Protein AF-A0AAN8FQ05-F1 (afdb_monomer_lite)

pLDDT: mean 79.9, std 23.93, range [25.47, 98.75]

Radius of gyration: 22.71 Å; chains: 1; bounding box: 66×45×57 Å

Secondary structure (DSSP, 8-state):
-EETTEE--GGGSPPP--TTS---EE-STTS-EEETTEE--HHHHHHHHHT--S---SS---TTTSPPP--HHHHHTTTTTTT-----TTTTT-HHHHHHTTT--HHHHHHHHHHHHS-TT-S-HHHHHHTT-STTTTTT-----HHHHT-TT---HHHHHHHHHHHHTTSS-PPPPPPPPTTSS-------S-GGGHHHHH--SS-HHHHHHHHTTT-S-TTEEEETTEEEETTTPPPPS-TTSPPPEEPPTT------SS---------PPP--

Organism: Trichostrongylus colubriformis (NCBI:txid6319)

Foldseek 3Di:
DAKQNFQEDPVPDDDDPPPVDDIDDAAQALFPAPDDNDGDCPLLVVLLVLLVLDADDPDDDDPPPDDDDADPVLVVVLPLQLLDPSSCRLQSQDVLCSVPVVFANGLNSLSSLLSQLQRLRHPCNVVSLVSQLDCHHLPSPPLPQSSQVRDNSNGGSSVSSVVSVCCSVVVDHHDHGDDDDPCNVVDDDDPPDDPVCVCVVPPPPDDCVPQVNAQPPPPHCSQFWQKQNRTDRPSPDDDDPPLVDWIWIGHDPPDDDDDPDPDDPDRDGDRDDDDD

Structure (mmCIF, N/CA/C/O backbone):
data_AF-A0AAN8FQ05-F1
#
_entry.id   AF-A0AAN8FQ05-F1
#
loop_
_atom_site.group_PDB
_atom_site.id
_atom_site.type_symbol
_atom_site.label_atom_id
_atom_site.label_alt_id
_atom_site.label_comp_id
_atom_site.label_asym_id
_atom_site.label_entity_id
_atom_site.label_seq_id
_atom_site.pdbx_PDB_ins_code
_atom_site.Cartn_x
_atom_site.Cartn_y
_atom_site.Cartn_z
_atom_site.occupancy
_atom_site.B_iso_or_equiv
_atom_site.auth_seq_id
_atom_site.auth_comp_id
_atom_site.auth_asym_id
_atom_site.auth_atom_id
_atom_site.pdbx_PDB_model_num
ATOM 1 N N . MET A 1 1 ? -5.732 -4.043 14.601 1.00 93.75 1 MET A N 1
ATOM 2 C CA . MET A 1 1 ? -7.026 -3.882 15.307 1.00 93.75 1 MET A CA 1
ATOM 3 C C . MET A 1 1 ? -7.241 -2.402 15.600 1.00 93.75 1 MET A C 1
ATOM 5 O O . MET A 1 1 ? -6.313 -1.626 15.376 1.00 93.75 1 MET A O 1
ATOM 9 N N . ASN A 1 2 ? -8.431 -2.001 16.033 1.00 98.50 2 ASN A N 1
ATOM 10 C CA . ASN A 1 2 ? -8.719 -0.623 16.420 1.00 98.50 2 ASN A CA 1
ATOM 11 C C . ASN A 1 2 ? -8.639 -0.503 17.950 1.00 98.50 2 ASN A C 1
ATOM 13 O O . ASN A 1 2 ? -9.339 -1.222 18.656 1.00 98.50 2 ASN A O 1
ATOM 17 N N . ILE A 1 3 ? -7.745 0.344 18.460 1.00 98.06 3 ILE A N 1
ATOM 18 C CA . ILE A 1 3 ? -7.500 0.532 19.898 1.00 98.06 3 ILE A CA 1
ATOM 19 C C . ILE A 1 3 ? -7.680 2.012 20.196 1.00 98.06 3 ILE A C 1
ATOM 21 O O . ILE A 1 3 ? -7.036 2.848 19.565 1.00 98.06 3 ILE A O 1
ATOM 25 N N . GLY A 1 4 ? -8.581 2.347 21.120 1.00 95.81 4 GLY A N 1
ATOM 26 C CA . GLY A 1 4 ? -8.845 3.744 21.475 1.00 95.81 4 GLY A CA 1
ATOM 27 C C . GLY A 1 4 ? -9.358 4.593 20.304 1.00 95.81 4 GLY A C 1
ATOM 28 O O . GLY A 1 4 ? -9.159 5.801 20.294 1.00 95.81 4 GLY A O 1
ATOM 29 N N . GLY A 1 5 ? -9.988 3.971 19.301 1.00 96.19 5 GLY A N 1
ATOM 30 C CA . GLY A 1 5 ? -10.495 4.650 18.105 1.00 96.19 5 GLY A CA 1
ATOM 31 C C . GLY A 1 5 ? -9.517 4.695 16.927 1.00 96.19 5 GLY A C 1
ATOM 32 O O . GLY A 1 5 ? -9.935 5.033 15.820 1.00 96.19 5 GLY A O 1
ATOM 33 N N . GLU A 1 6 ? -8.253 4.295 17.096 1.00 97.62 6 GLU A N 1
ATOM 34 C CA . GLU A 1 6 ? -7.249 4.331 16.026 1.00 97.62 6 GLU A CA 1
ATOM 35 C C . GLU A 1 6 ? -6.788 2.930 15.599 1.00 97.62 6 GLU A C 1
ATOM 37 O O . GLU A 1 6 ? -6.624 2.017 16.412 1.00 97.62 6 GLU A O 1
ATOM 42 N N . ASN A 1 7 ? -6.556 2.738 14.296 1.00 98.62 7 ASN A N 1
ATOM 43 C CA . ASN A 1 7 ? -6.047 1.465 13.790 1.00 98.62 7 ASN A CA 1
ATOM 44 C C . ASN A 1 7 ? -4.545 1.374 14.062 1.00 98.62 7 ASN A C 1
ATOM 46 O O . ASN A 1 7 ? -3.756 2.158 13.534 1.00 98.62 7 ASN A O 1
ATOM 50 N N . THR A 1 8 ? -4.130 0.377 14.836 1.00 97.56 8 THR A N 1
ATOM 51 C CA . THR A 1 8 ? -2.724 0.187 15.203 1.00 97.56 8 THR A CA 1
ATOM 52 C C . THR A 1 8 ? -2.388 -1.294 15.407 1.00 97.56 8 THR A C 1
ATOM 54 O O . THR A 1 8 ? -3.245 -2.183 15.286 1.00 97.56 8 THR A O 1
ATOM 57 N N . LEU A 1 9 ? -1.113 -1.574 15.681 1.00 96.19 9 LEU A N 1
ATOM 58 C CA . LEU A 1 9 ? -0.648 -2.896 16.090 1.00 96.19 9 LEU A CA 1
ATOM 59 C C . LEU A 1 9 ? -0.652 -2.950 17.617 1.00 96.19 9 LEU A C 1
ATOM 61 O O . LEU A 1 9 ? 0.051 -2.174 18.263 1.00 96.19 9 LEU A O 1
ATOM 65 N N . ALA A 1 10 ? -1.407 -3.888 18.187 1.00 93.00 10 ALA A N 1
ATOM 66 C CA . ALA A 1 10 ? -1.514 -4.041 19.637 1.00 93.00 10 ALA A CA 1
ATOM 67 C C . ALA A 1 10 ? -0.145 -4.214 20.311 1.00 93.00 10 ALA A C 1
ATOM 69 O O . ALA A 1 10 ? 0.121 -3.596 21.332 1.00 93.00 10 ALA A O 1
ATOM 70 N N . CYS A 1 11 ? 0.762 -4.972 19.689 1.00 91.62 11 CYS A N 1
ATOM 71 C CA . CYS A 1 11 ? 2.086 -5.281 20.235 1.00 91.62 11 CYS A CA 1
ATOM 72 C C . CYS A 1 11 ? 3.023 -4.073 20.415 1.00 91.62 11 CYS A C 1
ATOM 74 O O . CYS A 1 11 ? 4.035 -4.199 21.098 1.00 91.62 11 CYS A O 1
ATOM 76 N N . ILE A 1 12 ? 2.721 -2.921 19.808 1.00 92.00 12 ILE A N 1
ATOM 77 C CA . ILE A 1 12 ? 3.484 -1.672 19.992 1.00 92.00 12 ILE A CA 1
ATOM 78 C C . ILE A 1 12 ? 2.610 -0.528 20.521 1.00 92.00 12 ILE A C 1
ATOM 80 O O . ILE A 1 12 ? 3.090 0.597 20.664 1.00 92.00 12 ILE A O 1
ATOM 84 N N . CYS A 1 13 ? 1.328 -0.793 20.776 1.00 91.25 13 CYS A N 1
ATOM 85 C CA . CYS A 1 13 ? 0.411 0.164 21.369 1.00 91.25 13 CYS A CA 1
ATOM 86 C C . CYS A 1 13 ? 0.600 0.114 22.885 1.00 91.25 13 CYS A C 1
ATOM 88 O O . CYS A 1 13 ? 0.358 -0.913 23.516 1.00 91.25 13 CYS A O 1
ATOM 90 N N . ARG A 1 14 ? 1.097 1.209 23.466 1.00 95.62 14 ARG A N 1
ATOM 91 C CA . ARG A 1 14 ? 1.244 1.306 24.919 1.00 95.62 14 ARG A CA 1
ATOM 92 C C . ARG A 1 14 ? -0.139 1.340 25.557 1.00 95.62 14 ARG A C 1
ATOM 94 O O . ARG A 1 14 ? -1.012 2.059 25.079 1.00 95.62 14 ARG A O 1
ATOM 101 N N . ILE A 1 15 ? -0.302 0.578 26.632 1.00 95.81 15 ILE A N 1
ATOM 102 C CA . ILE A 1 15 ? -1.496 0.640 27.474 1.00 95.81 15 ILE A CA 1
ATOM 103 C C . ILE A 1 15 ? -1.550 2.035 28.103 1.00 95.81 15 ILE A C 1
ATOM 105 O O . ILE A 1 15 ? -0.527 2.529 28.585 1.00 95.81 15 ILE A O 1
ATOM 109 N N . ASP A 1 16 ? -2.723 2.666 28.067 1.00 94.19 16 ASP A N 1
ATOM 110 C CA . ASP A 1 16 ? -2.953 3.922 28.778 1.00 94.19 16 ASP A CA 1
ATOM 111 C C . ASP A 1 16 ? -2.858 3.666 30.290 1.00 94.19 16 ASP A C 1
ATOM 113 O O . ASP A 1 16 ? -3.512 2.769 30.822 1.00 94.19 16 ASP A O 1
ATOM 117 N N . THR A 1 17 ? -1.997 4.419 30.974 1.00 96.06 17 THR A N 1
ATOM 118 C CA . THR A 1 17 ? -1.783 4.291 32.422 1.00 96.06 17 THR A CA 1
ATOM 119 C C . THR A 1 17 ? -2.889 4.951 33.239 1.00 96.06 17 THR A C 1
ATOM 121 O O . THR A 1 17 ? -2.959 4.739 34.447 1.00 96.06 17 THR A O 1
ATOM 124 N N . ASP A 1 18 ? -3.731 5.769 32.608 1.00 95.94 18 ASP A N 1
ATOM 125 C CA . ASP A 1 18 ? -4.877 6.393 33.252 1.00 95.94 18 ASP A CA 1
ATOM 126 C C . ASP A 1 18 ? -6.002 5.371 33.479 1.00 95.94 18 ASP A C 1
ATOM 128 O O . ASP A 1 18 ? -6.827 5.099 32.605 1.00 95.94 18 ASP A O 1
ATOM 132 N N . THR A 1 19 ? -6.052 4.811 34.689 1.00 95.94 19 THR A N 1
ATOM 133 C CA . THR A 1 19 ? -7.039 3.796 35.088 1.00 95.94 19 THR A CA 1
ATOM 134 C C . THR A 1 19 ? -8.463 4.337 35.214 1.00 95.94 19 THR A C 1
ATOM 136 O O . THR A 1 19 ? -9.397 3.548 35.354 1.00 95.94 19 THR A O 1
ATOM 139 N N . SER A 1 20 ? -8.661 5.659 35.129 1.00 97.19 20 SER A N 1
ATOM 140 C CA . SER A 1 20 ? -10.001 6.253 35.070 1.00 97.19 20 SER A CA 1
ATOM 141 C C . SER A 1 20 ? -10.665 6.077 33.698 1.00 97.19 20 SER A C 1
ATOM 143 O O . SER A 1 20 ? -11.884 6.220 33.576 1.00 97.19 20 SER A O 1
ATOM 145 N N . LYS A 1 21 ? -9.888 5.736 32.658 1.00 95.56 21 LYS A N 1
ATOM 146 C CA . LYS A 1 21 ? -10.370 5.580 31.283 1.00 95.56 21 LYS A CA 1
ATOM 147 C C . LYS A 1 21 ? -10.483 4.116 30.877 1.00 95.56 21 LYS A C 1
ATOM 149 O O . LYS A 1 21 ? -9.552 3.325 30.999 1.00 95.56 21 LYS A O 1
ATOM 154 N N . VAL A 1 22 ? -11.615 3.770 30.268 1.00 96.94 22 VAL A N 1
ATOM 155 C CA . VAL A 1 22 ? -11.805 2.459 29.634 1.00 96.94 22 VAL A CA 1
ATOM 156 C C . VAL A 1 22 ? -11.304 2.511 28.191 1.00 96.94 22 VAL A C 1
ATOM 158 O O . VAL A 1 22 ? -11.915 3.151 27.331 1.00 96.94 22 VAL A O 1
ATOM 161 N N . THR A 1 23 ? -10.212 1.801 27.900 1.00 97.62 23 THR A N 1
ATOM 162 C CA . THR A 1 23 ? -9.710 1.654 26.525 1.00 97.62 23 THR A CA 1
ATOM 163 C C . THR A 1 23 ? -10.554 0.638 25.762 1.00 97.62 23 THR A C 1
ATOM 165 O O . THR A 1 23 ? -10.571 -0.547 26.089 1.00 97.62 23 THR A O 1
ATOM 168 N N . LYS A 1 24 ? -11.248 1.091 24.714 1.00 98.00 24 LYS A N 1
ATOM 169 C CA . LYS A 1 24 ? -12.034 0.211 23.839 1.00 98.00 24 LYS A CA 1
ATOM 170 C C . LYS A 1 24 ? -11.143 -0.431 22.775 1.00 98.00 24 LYS A C 1
ATOM 172 O O . LYS A 1 24 ? -10.326 0.254 22.157 1.00 98.00 24 LYS A O 1
ATOM 177 N N . VAL A 1 25 ? -11.344 -1.726 22.541 1.00 98.31 25 VAL A N 1
ATOM 178 C CA . VAL A 1 25 ? -10.642 -2.507 21.516 1.00 98.31 25 VAL A CA 1
ATOM 179 C C . VAL A 1 25 ? -11.671 -3.142 20.590 1.00 98.31 25 VAL A C 1
ATOM 181 O O . VAL A 1 25 ? -12.579 -3.829 21.047 1.00 98.31 25 VAL A O 1
ATOM 184 N N . PHE A 1 26 ? -11.516 -2.913 19.290 1.00 98.25 26 PHE A N 1
ATOM 185 C CA . PHE A 1 26 ? -12.388 -3.434 18.244 1.00 98.25 26 PHE A CA 1
ATOM 186 C C . PHE A 1 26 ? -11.574 -4.119 17.136 1.00 98.25 26 PHE A C 1
ATOM 188 O O . PHE A 1 26 ? -10.372 -3.860 16.984 1.00 98.25 26 PHE A O 1
ATOM 195 N N . PRO A 1 27 ? -12.210 -4.969 16.312 1.00 98.19 27 PRO A N 1
ATOM 196 C CA . PRO A 1 27 ? -11.629 -5.435 15.057 1.00 98.19 27 PRO A CA 1
ATOM 197 C C . PRO A 1 27 ? -11.276 -4.265 14.120 1.00 98.19 27 PRO A C 1
ATOM 199 O O . PRO A 1 27 ? -11.555 -3.097 14.401 1.00 98.19 27 PRO A O 1
ATOM 202 N N . LEU A 1 28 ? -10.633 -4.558 12.986 1.00 97.75 28 LEU A N 1
ATOM 203 C CA . LEU A 1 28 ? -10.431 -3.527 11.965 1.00 97.75 28 LEU A CA 1
ATOM 204 C C . LEU A 1 28 ? -11.798 -3.026 11.441 1.00 97.75 28 LEU A C 1
ATOM 206 O O . LEU A 1 28 ? -12.665 -3.858 11.171 1.00 97.75 28 LEU A O 1
ATOM 210 N N . PRO A 1 29 ? -12.006 -1.702 11.292 1.00 98.00 29 PRO A N 1
ATOM 211 C CA . PRO A 1 29 ? -13.299 -1.157 10.886 1.00 98.00 29 PRO A CA 1
ATOM 212 C C . PRO A 1 29 ? -13.740 -1.642 9.503 1.00 98.00 29 PRO A C 1
ATOM 214 O O . PRO A 1 29 ? -12.916 -1.742 8.594 1.00 98.00 29 PRO A O 1
ATOM 217 N N . HIS A 1 30 ? -15.051 -1.863 9.351 1.00 97.00 30 HIS A N 1
ATOM 218 C CA . HIS A 1 30 ? -15.707 -2.221 8.087 1.00 97.00 30 HIS A CA 1
ATOM 219 C C . HIS A 1 30 ? -15.139 -3.490 7.414 1.00 97.00 30 HIS A C 1
ATOM 221 O O . HIS A 1 30 ? -15.038 -3.585 6.191 1.00 97.00 30 HIS A O 1
ATOM 227 N N . MET A 1 31 ? -14.761 -4.476 8.226 1.00 95.81 31 MET A N 1
ATOM 228 C CA . MET A 1 31 ? -14.351 -5.804 7.776 1.00 95.81 31 MET A CA 1
ATOM 229 C C . MET A 1 31 ? -15.323 -6.852 8.323 1.00 95.81 31 MET A C 1
ATOM 231 O O . MET A 1 31 ? -15.873 -6.676 9.413 1.00 95.81 31 MET A O 1
ATOM 235 N N . TYR A 1 32 ? -15.499 -7.963 7.608 1.00 97.00 32 TYR A N 1
ATOM 236 C CA . TYR A 1 32 ? -16.232 -9.109 8.142 1.00 97.00 32 TYR A CA 1
ATOM 237 C C . TYR A 1 32 ? -15.449 -9.724 9.302 1.00 97.00 32 TYR A C 1
ATOM 239 O O . TYR A 1 32 ? -14.277 -10.076 9.156 1.00 97.00 32 TYR A O 1
ATOM 247 N N . VAL A 1 33 ? -16.085 -9.827 10.466 1.00 97.94 33 VAL A N 1
ATOM 248 C CA . VAL A 1 33 ? -15.489 -10.439 11.656 1.00 97.94 33 VAL A CA 1
ATOM 249 C C . VAL A 1 33 ? -15.731 -11.9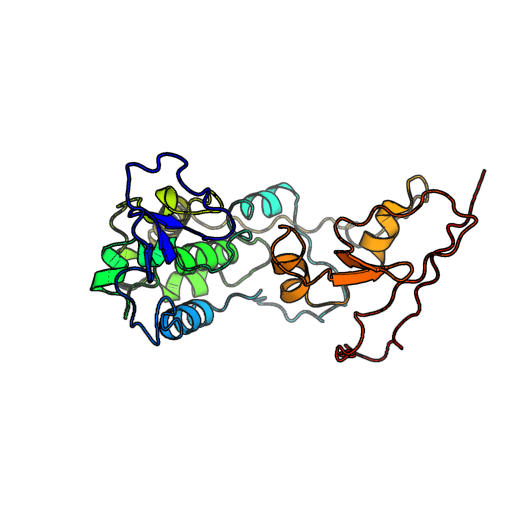41 11.588 1.00 97.94 33 VAL A C 1
ATOM 251 O O . VAL A 1 33 ? -16.876 -12.374 11.517 1.00 97.94 33 VAL A O 1
ATOM 254 N N . ILE A 1 34 ? -14.654 -12.726 11.615 1.00 95.00 34 ILE A N 1
ATOM 255 C CA . ILE A 1 34 ? -14.736 -14.190 11.676 1.00 95.00 34 ILE A CA 1
ATOM 256 C C . ILE A 1 34 ? -15.051 -14.602 13.115 1.00 95.00 34 ILE A C 1
ATOM 258 O O . ILE A 1 34 ? -16.005 -15.331 13.369 1.00 95.00 34 ILE A O 1
ATOM 262 N N . LYS A 1 35 ? -14.234 -14.124 14.062 1.00 93.12 35 LYS A N 1
ATOM 263 C CA . LYS A 1 35 ? -14.387 -14.372 15.498 1.00 93.12 35 LYS A CA 1
ATOM 264 C C . LYS A 1 35 ? -13.583 -13.349 16.300 1.00 93.12 35 LYS A C 1
ATOM 266 O O . LYS A 1 35 ? -12.441 -13.058 15.950 1.00 93.12 35 LYS A O 1
ATOM 271 N N . ASP A 1 36 ? -14.149 -12.845 17.392 1.00 97.44 36 ASP A N 1
ATOM 272 C CA . ASP A 1 36 ? -13.505 -11.901 18.313 1.00 97.44 36 ASP A CA 1
ATOM 273 C C . ASP A 1 36 ? -12.905 -10.680 17.584 1.00 97.44 36 ASP A C 1
ATOM 275 O O . ASP A 1 36 ? -13.635 -9.870 17.017 1.00 97.44 36 ASP A O 1
ATOM 279 N N . LEU A 1 37 ? -11.573 -10.544 17.578 1.00 95.62 37 LEU A N 1
ATOM 280 C CA . LEU A 1 37 ? -10.832 -9.464 16.911 1.00 95.62 37 LEU A CA 1
ATOM 281 C C . LEU A 1 37 ? -10.249 -9.874 15.546 1.00 95.62 37 LEU A C 1
ATOM 283 O O . LEU A 1 37 ? -9.502 -9.101 14.938 1.00 95.62 37 LEU A O 1
ATOM 287 N N . VAL A 1 38 ? -10.564 -11.083 15.076 1.00 97.00 38 VAL A N 1
ATOM 288 C CA . VAL A 1 38 ? -10.077 -11.652 13.816 1.00 97.00 38 VAL A CA 1
ATOM 289 C C . VAL A 1 38 ? -11.041 -11.299 12.691 1.00 97.00 38 VAL A C 1
ATOM 291 O O . VAL A 1 38 ? -12.224 -11.638 12.731 1.00 97.00 38 VAL A O 1
ATOM 294 N N . VAL A 1 39 ? -10.513 -10.627 11.671 1.00 95.12 39 VAL A N 1
ATOM 295 C CA . VAL A 1 39 ? -11.259 -10.211 10.479 1.00 95.12 39 VAL A CA 1
ATOM 296 C C . VAL A 1 39 ? -10.871 -11.051 9.268 1.00 95.12 39 VAL A C 1
ATOM 298 O O . VAL A 1 39 ? -9.740 -11.532 9.184 1.00 95.12 39 VAL A O 1
ATOM 301 N N . ASP A 1 40 ? -11.785 -11.184 8.313 1.00 94.25 40 ASP A N 1
ATOM 302 C CA . ASP A 1 40 ? -11.490 -11.747 6.996 1.00 94.25 40 ASP A CA 1
ATOM 303 C C . ASP A 1 40 ? -10.595 -10.778 6.201 1.00 94.25 40 ASP A C 1
ATOM 305 O O . ASP A 1 40 ? -10.920 -9.600 6.040 1.00 94.25 40 ASP A O 1
ATOM 309 N N . MET A 1 41 ? -9.448 -11.266 5.719 1.00 94.06 41 MET A N 1
ATOM 310 C CA . MET A 1 41 ? -8.483 -10.501 4.917 1.00 94.06 41 MET A CA 1
ATOM 311 C C . MET A 1 41 ? -8.343 -11.017 3.473 1.00 94.06 41 MET A C 1
ATOM 313 O O . MET A 1 41 ? -7.473 -10.546 2.741 1.00 94.06 41 MET A O 1
ATOM 317 N N . ASN A 1 42 ? -9.186 -11.953 3.034 1.00 95.12 42 ASN A N 1
ATOM 318 C CA . ASN A 1 42 ? -9.083 -12.602 1.725 1.00 95.12 42 ASN A CA 1
ATOM 319 C C . ASN A 1 42 ? -9.177 -11.589 0.578 1.00 95.12 42 ASN A C 1
ATOM 321 O O . ASN A 1 42 ? -8.308 -11.566 -0.292 1.00 95.12 42 ASN A O 1
ATOM 325 N N . LEU A 1 43 ? -10.164 -10.684 0.620 1.00 95.88 43 LEU A N 1
ATOM 326 C CA . LEU A 1 43 ? -10.317 -9.624 -0.387 1.00 95.88 43 LEU A CA 1
ATOM 327 C C . LEU A 1 43 ? -9.058 -8.753 -0.493 1.00 95.88 43 LEU A C 1
ATOM 329 O O . LEU A 1 43 ? -8.601 -8.438 -1.589 1.00 95.88 43 LEU A O 1
ATOM 333 N N . PHE A 1 44 ? -8.467 -8.395 0.647 1.00 95.69 44 PHE A N 1
ATOM 334 C CA . PHE A 1 44 ? -7.245 -7.600 0.674 1.00 95.69 44 PHE A CA 1
ATOM 335 C C . PHE A 1 44 ? -6.068 -8.334 0.018 1.00 95.69 44 PHE A C 1
ATOM 337 O O . PHE A 1 44 ? -5.329 -7.736 -0.769 1.00 95.69 44 PHE A O 1
ATOM 344 N N . TYR A 1 45 ? -5.894 -9.626 0.305 1.00 93.50 45 TYR A N 1
ATOM 345 C CA . TYR A 1 45 ? -4.828 -10.420 -0.303 1.00 93.50 45 TYR A CA 1
ATOM 346 C C . TYR A 1 45 ? -5.041 -10.644 -1.801 1.00 93.50 45 TYR A C 1
ATOM 348 O O . TYR A 1 45 ? -4.076 -10.557 -2.562 1.00 93.50 45 TYR A O 1
ATOM 356 N N . GLU A 1 46 ? -6.281 -10.838 -2.250 1.00 96.31 46 GLU A N 1
ATOM 357 C CA . GLU A 1 46 ? -6.596 -10.922 -3.680 1.00 96.31 46 GLU A CA 1
ATOM 358 C C . GLU A 1 46 ? -6.300 -9.602 -4.406 1.00 96.31 46 GLU A C 1
ATOM 360 O O . GLU A 1 46 ? -5.667 -9.595 -5.465 1.00 96.31 46 GLU A O 1
ATOM 365 N N . GLN A 1 47 ? -6.628 -8.458 -3.799 1.00 96.81 47 GLN A N 1
ATOM 366 C CA . GLN A 1 47 ? -6.236 -7.151 -4.334 1.00 96.81 47 GLN A CA 1
ATOM 367 C C . GLN A 1 47 ? -4.714 -6.986 -4.392 1.00 96.81 47 GLN A C 1
ATOM 369 O O . GLN A 1 47 ? -4.182 -6.532 -5.407 1.00 96.81 47 GLN A O 1
ATOM 374 N N . TYR A 1 48 ? -3.987 -7.400 -3.353 1.00 96.62 48 TYR A N 1
ATOM 375 C CA . TYR A 1 48 ? -2.524 -7.377 -3.358 1.00 96.62 48 TYR A CA 1
ATOM 376 C C . TYR A 1 48 ? -1.925 -8.290 -4.439 1.00 96.62 48 TYR A C 1
ATOM 378 O O . TYR A 1 48 ? -0.963 -7.922 -5.109 1.00 96.62 48 TYR A O 1
ATOM 386 N N . LYS A 1 49 ? -2.514 -9.461 -4.678 1.00 95.12 49 LYS A N 1
ATOM 387 C CA . LYS A 1 49 ? -2.103 -10.369 -5.755 1.00 95.12 49 LYS A CA 1
ATOM 388 C C . LYS A 1 49 ? -2.380 -9.776 -7.141 1.00 95.12 49 LYS A C 1
ATOM 390 O O . LYS A 1 49 ? -1.563 -9.943 -8.050 1.00 95.12 49 LYS A O 1
ATOM 395 N N . SER A 1 50 ? -3.479 -9.035 -7.298 1.00 95.81 50 SER A N 1
ATOM 396 C CA . SER A 1 50 ? -3.912 -8.449 -8.577 1.00 95.81 50 SER A CA 1
ATOM 397 C C . SER A 1 50 ? -2.903 -7.456 -9.177 1.00 95.81 50 SER A C 1
ATOM 399 O O . SER A 1 50 ? -2.747 -7.387 -10.400 1.00 95.81 50 SER A O 1
ATOM 401 N N . ILE A 1 51 ? -2.141 -6.751 -8.327 1.00 95.00 51 ILE A N 1
ATOM 402 C CA . ILE A 1 51 ? -1.101 -5.797 -8.753 1.00 95.00 51 ILE A CA 1
ATOM 403 C C . ILE A 1 51 ? 0.213 -6.470 -9.178 1.00 95.00 51 ILE A C 1
ATOM 405 O O . ILE A 1 51 ? 1.151 -5.783 -9.586 1.00 95.00 51 ILE A O 1
ATOM 409 N N . LYS A 1 52 ? 0.286 -7.806 -9.095 1.00 95.88 52 LYS A N 1
ATOM 410 C CA . LYS A 1 52 ? 1.451 -8.634 -9.431 1.00 95.88 52 LYS A CA 1
ATOM 411 C C . LYS A 1 52 ? 2.751 -8.161 -8.754 1.00 95.88 52 LYS A C 1
ATOM 413 O O . LYS A 1 52 ? 3.633 -7.628 -9.437 1.00 95.88 52 LYS A O 1
ATOM 418 N N . PRO A 1 53 ? 2.884 -8.308 -7.424 1.00 95.25 53 PRO A N 1
ATOM 419 C CA . PRO A 1 53 ? 3.943 -7.677 -6.642 1.00 95.25 53 PRO A CA 1
ATOM 420 C C . PRO A 1 53 ? 5.287 -8.430 -6.706 1.00 95.25 53 PRO A C 1
ATOM 422 O O . PRO A 1 53 ? 5.822 -8.866 -5.690 1.00 95.25 53 PRO A O 1
ATOM 425 N N . TRP A 1 54 ? 5.842 -8.582 -7.907 1.00 92.56 54 TRP A N 1
ATOM 426 C CA . TRP A 1 54 ? 7.169 -9.147 -8.172 1.00 92.56 54 TRP A CA 1
ATOM 427 C C . TRP A 1 54 ? 7.801 -8.468 -9.395 1.00 92.56 54 TRP A C 1
ATOM 429 O O . TRP A 1 54 ? 7.078 -7.862 -10.182 1.00 92.56 54 TRP A O 1
ATOM 439 N N . ILE A 1 55 ? 9.126 -8.568 -9.565 1.00 93.12 55 ILE A N 1
ATOM 440 C CA . ILE A 1 55 ? 9.858 -7.948 -10.689 1.00 93.12 55 ILE A CA 1
ATOM 441 C C . ILE A 1 55 ? 9.416 -8.562 -12.019 1.00 93.12 55 ILE A C 1
ATOM 443 O O . ILE A 1 55 ? 9.452 -9.784 -12.172 1.00 93.12 55 ILE A O 1
ATOM 447 N N . HIS A 1 56 ? 9.073 -7.719 -12.995 1.00 92.50 56 HIS A N 1
ATOM 448 C CA . HIS A 1 56 ? 8.866 -8.116 -14.389 1.00 92.50 56 HIS A CA 1
ATOM 449 C C . HIS A 1 56 ? 9.940 -7.505 -15.291 1.00 92.50 56 HIS A C 1
ATOM 451 O O . HIS A 1 56 ? 10.206 -6.302 -15.238 1.00 92.50 56 HIS A O 1
ATOM 457 N N . LYS A 1 57 ? 10.529 -8.340 -16.151 1.00 93.19 57 LYS A N 1
ATOM 458 C CA . LYS A 1 57 ? 11.510 -7.947 -17.169 1.00 93.19 57 LYS A CA 1
ATOM 459 C C . LYS A 1 57 ? 10.969 -8.242 -18.558 1.00 93.19 57 LYS A C 1
ATOM 461 O O . LYS A 1 57 ? 10.282 -9.243 -18.750 1.00 93.19 57 LYS A O 1
ATOM 466 N N . LYS A 1 58 ? 11.244 -7.358 -19.518 1.00 93.69 58 LYS A N 1
ATOM 467 C CA . LYS A 1 58 ? 10.900 -7.591 -20.933 1.00 93.69 58 LYS A CA 1
ATOM 468 C C . LYS A 1 58 ? 11.885 -8.548 -21.595 1.00 93.69 58 LYS A C 1
ATOM 470 O O . LYS A 1 58 ? 11.507 -9.312 -22.473 1.00 93.69 58 LYS A O 1
ATOM 475 N N . THR A 1 59 ? 13.137 -8.518 -21.152 1.00 91.56 59 THR A N 1
ATOM 476 C CA . THR A 1 59 ? 14.170 -9.464 -21.562 1.00 91.56 59 THR A CA 1
ATOM 477 C C . THR A 1 59 ? 14.175 -10.679 -20.642 1.00 91.56 59 THR A C 1
ATOM 479 O O . THR A 1 59 ? 14.036 -10.551 -19.423 1.00 91.56 59 THR A O 1
ATOM 482 N N . ASN A 1 60 ? 14.360 -11.865 -21.223 1.00 89.38 60 ASN A N 1
ATOM 483 C CA . ASN A 1 60 ? 14.573 -13.073 -20.435 1.00 89.38 60 ASN A CA 1
ATOM 484 C C . ASN A 1 60 ? 15.890 -12.949 -19.664 1.00 89.38 60 ASN A C 1
ATOM 486 O O . ASN A 1 60 ? 16.929 -12.617 -20.233 1.00 89.38 60 ASN A O 1
ATOM 490 N N . ILE A 1 61 ? 15.823 -13.211 -18.362 1.00 87.06 61 ILE A N 1
ATOM 491 C CA . ILE A 1 61 ? 16.967 -13.222 -17.454 1.00 87.06 61 ILE A CA 1
ATOM 492 C C . ILE A 1 61 ? 17.124 -14.621 -16.863 1.00 87.06 61 ILE A C 1
ATOM 494 O O . ILE A 1 61 ? 16.145 -15.232 -16.434 1.00 87.06 61 ILE A O 1
ATOM 498 N N . THR A 1 62 ? 18.356 -15.119 -16.803 1.00 87.25 62 THR A N 1
ATOM 499 C CA . THR A 1 62 ? 18.667 -16.333 -16.048 1.00 87.25 62 THR A CA 1
ATOM 500 C C . THR A 1 62 ? 18.688 -15.983 -14.563 1.00 87.25 62 THR A C 1
ATOM 502 O O . THR A 1 62 ? 19.485 -15.158 -14.108 1.00 87.25 62 THR A O 1
ATOM 505 N N . LEU A 1 63 ? 17.788 -16.584 -13.787 1.00 83.25 63 LEU A N 1
ATOM 506 C CA . LEU A 1 63 ? 17.720 -16.347 -12.346 1.00 83.25 63 LEU A CA 1
ATOM 507 C C . LEU A 1 63 ? 19.017 -16.804 -11.664 1.00 83.25 63 LEU A C 1
ATOM 509 O O . LEU A 1 63 ? 19.438 -17.944 -11.833 1.00 83.25 63 LEU A O 1
ATOM 513 N N . GLY A 1 64 ? 19.620 -15.917 -10.870 1.00 80.00 64 GLY A N 1
ATOM 514 C CA . GLY A 1 64 ? 20.821 -16.206 -10.078 1.00 80.00 64 GLY A CA 1
ATOM 515 C C . GLY A 1 64 ? 22.152 -16.071 -10.823 1.00 80.00 64 GLY A C 1
ATOM 516 O O . GLY A 1 64 ? 23.192 -16.147 -10.183 1.00 80.00 64 GLY A O 1
ATOM 517 N N . GLU A 1 65 ? 22.149 -15.825 -12.138 1.00 82.38 65 GLU A N 1
ATOM 518 C CA . GLU A 1 65 ? 23.393 -15.691 -12.914 1.00 82.38 65 GLU A CA 1
ATOM 519 C C . GLU A 1 65 ? 24.169 -14.421 -12.538 1.00 82.38 65 GLU A C 1
ATOM 521 O O . GLU A 1 65 ? 25.386 -14.448 -12.374 1.00 82.38 65 GLU A O 1
ATOM 526 N N . LYS A 1 66 ? 23.465 -13.291 -12.392 1.00 81.69 66 LYS A N 1
ATOM 527 C CA . LYS A 1 66 ? 24.080 -12.000 -12.068 1.00 81.69 66 LYS A CA 1
ATOM 528 C C . LYS A 1 66 ? 23.125 -11.041 -11.366 1.00 81.69 66 LYS A C 1
ATOM 530 O O . LYS A 1 66 ? 21.905 -11.125 -11.511 1.00 81.69 66 LYS A O 1
ATOM 535 N N . GLN A 1 67 ? 23.701 -10.087 -10.640 1.00 82.31 67 GLN A N 1
ATOM 536 C CA . GLN A 1 67 ? 22.960 -9.005 -9.989 1.00 82.31 67 GLN A CA 1
ATOM 537 C C . GLN A 1 67 ? 22.405 -8.025 -11.034 1.00 82.31 67 GLN A C 1
ATOM 539 O O . GLN A 1 67 ? 23.069 -7.710 -12.021 1.00 82.31 67 GLN A O 1
ATOM 544 N N . MET A 1 68 ? 21.212 -7.485 -10.787 1.00 86.25 68 MET A N 1
ATOM 545 C CA . MET A 1 68 ? 20.684 -6.366 -11.571 1.00 86.25 68 MET A CA 1
ATOM 546 C C . MET A 1 68 ? 21.278 -5.055 -11.067 1.00 86.25 68 MET A C 1
ATOM 548 O O . MET A 1 68 ? 21.199 -4.760 -9.874 1.00 86.25 68 MET A O 1
ATOM 552 N N . PHE A 1 69 ? 21.830 -4.256 -11.976 1.00 87.56 69 PHE A N 1
ATOM 553 C CA . PHE A 1 69 ? 22.336 -2.934 -11.633 1.00 87.56 69 PHE A CA 1
ATOM 554 C C . PHE A 1 69 ? 21.206 -2.011 -11.154 1.00 87.56 69 PHE A C 1
ATOM 556 O O . PHE A 1 69 ? 20.131 -1.952 -11.751 1.00 87.56 69 PHE A O 1
ATOM 563 N N . GLN A 1 70 ? 21.467 -1.291 -10.068 1.00 90.56 70 GLN A N 1
ATOM 564 C CA . GLN A 1 70 ? 20.617 -0.233 -9.538 1.00 90.56 70 GLN A CA 1
ATOM 565 C C . GLN A 1 70 ? 21.509 0.747 -8.777 1.00 90.56 70 GLN A C 1
ATOM 567 O O . GLN A 1 70 ? 22.309 0.342 -7.934 1.00 90.56 70 GLN A O 1
ATOM 572 N N . THR A 1 71 ? 21.384 2.038 -9.069 1.00 89.19 71 THR A N 1
ATOM 573 C CA . THR A 1 71 ? 22.136 3.074 -8.351 1.00 89.19 71 THR A CA 1
ATOM 574 C C . THR A 1 71 ? 21.575 3.291 -6.945 1.00 89.19 71 THR A C 1
ATOM 576 O O . THR A 1 71 ? 20.401 3.026 -6.679 1.00 89.19 71 THR A O 1
ATOM 579 N N . ILE A 1 72 ? 22.392 3.852 -6.046 1.00 91.56 72 ILE A N 1
ATOM 580 C CA . ILE A 1 72 ? 21.960 4.221 -4.687 1.00 91.56 72 ILE A CA 1
ATOM 581 C C . ILE A 1 72 ? 20.741 5.156 -4.749 1.00 91.56 72 ILE A C 1
ATOM 583 O O . ILE A 1 72 ? 19.723 4.876 -4.126 1.00 91.56 72 ILE A O 1
ATOM 587 N N . LYS A 1 73 ? 20.790 6.186 -5.606 1.00 91.69 73 LYS A N 1
ATOM 588 C CA . LYS A 1 73 ? 19.687 7.144 -5.796 1.00 91.69 73 LYS A CA 1
ATOM 589 C C . LYS A 1 73 ? 18.396 6.498 -6.306 1.00 91.69 73 LYS A C 1
ATOM 591 O O . LYS A 1 73 ? 17.307 6.956 -5.980 1.00 91.69 73 LYS A O 1
ATOM 596 N N . GLU A 1 74 ? 18.476 5.463 -7.143 1.00 90.12 74 GLU A N 1
ATOM 597 C CA . GLU A 1 74 ? 17.284 4.722 -7.579 1.00 90.12 74 GLU A CA 1
ATOM 598 C C . GLU A 1 74 ? 16.730 3.835 -6.466 1.00 90.12 74 GLU A C 1
ATOM 600 O O . GLU A 1 74 ? 15.513 3.746 -6.313 1.00 90.12 74 GLU A O 1
ATOM 605 N N . ARG A 1 75 ? 17.606 3.210 -5.673 1.00 93.50 75 ARG A N 1
ATOM 606 C CA . ARG A 1 75 ? 17.210 2.386 -4.532 1.00 93.50 75 ARG A CA 1
ATOM 607 C C . ARG A 1 75 ? 16.538 3.220 -3.440 1.00 93.50 75 ARG A C 1
ATOM 609 O O . ARG A 1 75 ? 15.527 2.768 -2.905 1.00 93.50 75 ARG A O 1
ATOM 616 N N . GLU A 1 76 ? 17.052 4.412 -3.144 1.00 89.25 76 GLU A N 1
ATOM 617 C CA . GLU A 1 76 ? 16.499 5.351 -2.150 1.00 89.25 76 GLU A CA 1
ATOM 618 C C . GLU A 1 76 ? 15.034 5.711 -2.434 1.00 89.25 76 GLU A C 1
ATOM 620 O O . GLU A 1 76 ? 14.245 5.866 -1.509 1.00 89.25 76 GLU A O 1
ATOM 625 N N . LYS A 1 77 ? 14.610 5.751 -3.707 1.00 92.75 77 LYS A N 1
ATOM 626 C CA . LYS A 1 77 ? 13.205 6.030 -4.075 1.00 92.75 77 LYS A CA 1
ATOM 627 C C . LYS A 1 77 ? 12.212 5.012 -3.512 1.00 92.75 77 LYS A C 1
ATOM 629 O O . LYS A 1 77 ? 11.020 5.295 -3.443 1.00 92.75 77 LYS A O 1
ATOM 634 N N . ILE A 1 78 ? 12.685 3.812 -3.183 1.00 92.69 78 ILE A N 1
ATOM 635 C CA . ILE A 1 78 ? 11.856 2.719 -2.675 1.00 92.69 78 ILE A CA 1
ATOM 636 C C . ILE A 1 78 ? 11.727 2.797 -1.141 1.00 92.69 78 ILE A C 1
ATOM 638 O O . ILE A 1 78 ? 10.840 2.149 -0.576 1.00 92.69 78 ILE A O 1
ATOM 642 N N . ASP A 1 79 ? 12.561 3.597 -0.467 1.00 90.75 79 ASP A N 1
ATOM 643 C CA . ASP A 1 79 ? 12.444 3.843 0.971 1.00 90.75 79 ASP A CA 1
ATOM 644 C C . ASP A 1 79 ? 11.125 4.566 1.289 1.00 90.75 79 ASP A C 1
ATOM 646 O O . ASP A 1 79 ? 10.642 5.423 0.549 1.00 90.75 79 ASP A O 1
ATOM 650 N N . GLY A 1 80 ? 10.490 4.169 2.387 1.00 88.19 80 GLY A N 1
ATOM 651 C CA . GLY A 1 80 ? 9.116 4.538 2.717 1.00 88.19 80 GLY A CA 1
ATOM 652 C C . GLY A 1 80 ? 8.032 3.710 2.008 1.00 88.19 80 GLY A C 1
ATOM 653 O O . GLY A 1 80 ? 6.850 3.899 2.313 1.00 88.19 80 GLY A O 1
ATOM 654 N N . LEU A 1 81 ? 8.389 2.777 1.116 1.00 91.75 81 LEU A N 1
ATOM 655 C CA . LEU A 1 81 ? 7.445 1.929 0.380 1.00 91.75 81 LEU A CA 1
ATOM 656 C C . LEU A 1 81 ? 7.604 0.432 0.684 1.00 91.75 81 LEU A C 1
ATOM 658 O O . LEU A 1 81 ? 6.618 -0.227 1.033 1.00 91.75 81 LEU A O 1
ATOM 662 N N . TYR A 1 82 ? 8.816 -0.128 0.559 1.00 92.06 82 TYR A N 1
ATOM 663 C CA . TYR A 1 82 ? 9.056 -1.577 0.751 1.00 92.06 82 TYR A CA 1
ATOM 664 C C . TYR A 1 82 ? 8.813 -2.038 2.192 1.00 92.06 82 TYR A C 1
ATOM 666 O O . TYR A 1 82 ? 8.644 -3.214 2.487 1.00 92.06 82 TYR A O 1
ATOM 674 N N . GLU A 1 83 ? 8.797 -1.080 3.097 1.00 90.94 83 GLU A N 1
ATOM 675 C CA . GLU A 1 83 ? 8.666 -1.209 4.534 1.00 90.94 83 GLU A CA 1
ATOM 676 C C . GLU A 1 83 ? 7.255 -1.527 5.026 1.00 90.94 83 GLU A C 1
ATOM 678 O O . GLU A 1 83 ? 7.052 -1.749 6.228 1.00 90.94 83 GLU A O 1
ATOM 683 N N . CYS A 1 84 ? 6.279 -1.511 4.120 1.00 92.81 84 CYS A N 1
ATOM 684 C CA . CYS A 1 84 ? 4.923 -1.941 4.404 1.00 92.81 84 CYS A CA 1
ATOM 685 C C . CYS A 1 84 ? 4.913 -3.387 4.905 1.00 92.81 84 CYS A C 1
ATOM 687 O O . CYS A 1 84 ? 5.520 -4.268 4.310 1.00 92.81 84 CYS A O 1
ATOM 689 N N . ILE A 1 85 ? 4.171 -3.631 5.981 1.00 94.69 85 ILE A N 1
ATOM 690 C CA . ILE A 1 85 ? 4.024 -4.963 6.584 1.00 94.69 85 ILE A CA 1
ATOM 691 C C . ILE A 1 85 ? 2.660 -5.598 6.280 1.00 94.69 85 ILE A C 1
ATOM 693 O O . ILE A 1 85 ? 2.248 -6.516 6.975 1.00 94.69 85 ILE A O 1
ATOM 697 N N . LEU A 1 86 ? 1.913 -5.042 5.318 1.00 96.69 86 LEU A N 1
ATOM 698 C CA . LEU A 1 86 ? 0.586 -5.526 4.909 1.00 96.69 86 LEU A CA 1
ATOM 699 C C . LEU A 1 86 ? -0.419 -5.705 6.072 1.00 96.69 86 LEU A C 1
ATOM 701 O O . LEU A 1 86 ? -1.276 -6.575 6.039 1.00 96.69 86 LEU A O 1
ATOM 705 N N . CYS A 1 87 ? -0.352 -4.845 7.096 1.00 95.75 87 CYS A N 1
ATOM 706 C CA . CYS A 1 87 ? -1.202 -4.933 8.298 1.00 95.75 87 CYS A CA 1
ATOM 707 C C . CYS A 1 87 ? -2.646 -4.426 8.134 1.00 95.75 87 CYS A C 1
ATOM 709 O O . CYS A 1 87 ? -3.396 -4.402 9.106 1.00 95.75 87 CYS A O 1
ATOM 711 N N . LEU A 1 88 ? -3.007 -3.936 6.946 1.00 97.56 88 LEU A N 1
ATOM 712 C CA . LEU A 1 88 ? -4.320 -3.388 6.590 1.00 97.56 88 LEU A CA 1
ATOM 713 C C . LEU A 1 88 ? -4.801 -2.129 7.346 1.00 97.56 88 LEU A C 1
ATOM 715 O O . LEU A 1 88 ? -5.739 -1.494 6.873 1.00 97.56 88 LEU A O 1
ATOM 719 N N . CYS A 1 89 ? -4.132 -1.681 8.422 1.00 98.31 89 CYS A N 1
ATOM 720 C CA . CYS A 1 89 ? -4.564 -0.527 9.235 1.00 98.31 89 CYS A CA 1
ATOM 721 C C . CYS A 1 89 ? -4.938 0.715 8.413 1.00 98.31 89 CYS A C 1
ATOM 723 O O . CYS A 1 89 ? -5.913 1.393 8.736 1.00 98.31 89 CYS A O 1
ATOM 725 N N . CYS A 1 90 ? -4.165 1.013 7.362 1.00 98.44 90 CYS A N 1
ATOM 726 C CA . CYS A 1 90 ? -4.382 2.174 6.506 1.00 98.44 90 CYS A CA 1
ATOM 727 C C . CYS A 1 90 ? -5.586 2.031 5.565 1.00 98.44 90 CYS A C 1
ATOM 729 O O . CYS A 1 90 ? -6.252 3.030 5.305 1.00 98.44 90 CYS A O 1
ATOM 731 N N . SER A 1 91 ? -5.882 0.831 5.051 1.00 98.44 91 SER A N 1
ATOM 732 C CA . SER A 1 91 ? -7.065 0.622 4.205 1.00 98.44 91 SER A CA 1
ATOM 733 C C . SER A 1 91 ? -8.326 0.561 5.053 1.00 98.44 91 SER A C 1
ATOM 735 O O . SER A 1 91 ? -9.292 1.247 4.742 1.00 98.44 91 SER A O 1
ATOM 737 N N . SER A 1 92 ? -8.290 -0.137 6.190 1.00 98.19 92 SER A N 1
ATOM 738 C CA . SER A 1 92 ? -9.422 -0.194 7.121 1.00 98.19 92 SER A CA 1
ATOM 739 C C . SER A 1 92 ? -9.663 1.117 7.882 1.00 98.19 92 SER A C 1
ATOM 741 O O . SER A 1 92 ? -10.611 1.200 8.654 1.00 98.19 92 SER A O 1
ATOM 743 N N . SER A 1 93 ? -8.822 2.149 7.728 1.00 98.50 93 SER A N 1
ATOM 744 C CA . SER A 1 93 ? -9.103 3.509 8.224 1.00 98.50 93 SER A CA 1
ATOM 745 C C . SER A 1 93 ? -9.632 4.450 7.141 1.00 98.50 93 SER A C 1
ATOM 747 O O . SER A 1 93 ? -9.966 5.597 7.443 1.00 98.50 93 SER A O 1
ATOM 749 N N . CYS A 1 94 ? -9.664 4.006 5.881 1.00 98.69 94 CYS A N 1
ATOM 750 C CA . CYS A 1 94 ? -10.012 4.827 4.732 1.00 98.69 94 CYS A CA 1
ATOM 751 C C . CYS A 1 94 ? -11.515 4.719 4.429 1.00 98.69 94 CYS A C 1
ATOM 753 O O . CYS A 1 94 ? -11.951 3.662 3.971 1.00 98.69 94 CYS A O 1
ATOM 755 N N . PRO A 1 95 ? -12.299 5.807 4.563 1.00 98.56 95 PRO A N 1
ATOM 756 C CA . PRO A 1 95 ? -13.730 5.765 4.264 1.00 98.56 95 PRO A CA 1
ATOM 757 C C . PRO A 1 95 ? -14.044 5.352 2.823 1.00 98.56 95 PRO A C 1
ATOM 759 O O . PRO A 1 95 ? -14.979 4.597 2.593 1.00 98.56 95 PRO A O 1
ATOM 762 N N . SER A 1 96 ? -13.232 5.762 1.840 1.00 98.25 96 SER A N 1
ATOM 763 C CA . SER A 1 96 ? -13.410 5.305 0.453 1.00 98.25 96 SER A CA 1
ATOM 764 C C . SER A 1 96 ? -13.324 3.784 0.313 1.00 98.25 96 SER A C 1
ATOM 766 O O . SER A 1 96 ? -14.024 3.217 -0.523 1.00 98.25 96 SER A O 1
ATOM 768 N N . TYR A 1 97 ? -12.471 3.139 1.117 1.00 98.62 97 TYR A N 1
ATOM 769 C CA . TYR A 1 97 ? -12.333 1.685 1.135 1.00 98.62 97 TYR A CA 1
ATOM 770 C C . TYR A 1 97 ? -13.518 1.030 1.834 1.00 98.62 97 TYR A C 1
ATOM 772 O O . TYR A 1 97 ? -14.010 0.037 1.329 1.00 98.62 97 TYR A O 1
ATOM 780 N N . TRP A 1 98 ? -14.053 1.616 2.909 1.00 98.31 98 TRP A N 1
ATOM 781 C CA . TRP A 1 98 ? -15.285 1.118 3.533 1.00 98.31 98 TRP A CA 1
ATOM 782 C C . TRP A 1 98 ? -16.416 0.999 2.506 1.00 98.31 98 TRP A C 1
ATOM 784 O O . TRP A 1 98 ? -17.000 -0.060 2.331 1.00 98.31 98 TRP A O 1
ATOM 794 N N . TRP A 1 99 ? -16.647 2.053 1.729 1.00 98.00 99 TRP A N 1
ATOM 795 C CA . TRP A 1 99 ? -17.781 2.088 0.805 1.00 98.00 99 TRP A CA 1
ATOM 796 C C . TRP A 1 99 ? -17.579 1.335 -0.513 1.00 98.00 99 TRP A C 1
ATOM 798 O O . TRP A 1 99 ? -18.561 1.031 -1.179 1.00 98.00 99 TRP A O 1
ATOM 808 N N . ASN A 1 100 ? -16.335 1.100 -0.942 1.00 97.94 100 ASN A N 1
ATOM 809 C CA . ASN A 1 100 ? -16.041 0.578 -2.284 1.00 97.94 100 ASN A CA 1
ATOM 810 C C . ASN A 1 100 ? -14.898 -0.450 -2.275 1.00 97.94 100 ASN A C 1
ATOM 812 O O . ASN A 1 100 ? -14.115 -0.490 -3.225 1.00 97.94 100 ASN A O 1
ATOM 816 N N . ALA A 1 101 ? -14.738 -1.233 -1.202 1.00 97.56 101 ALA A N 1
ATOM 817 C CA . ALA A 1 101 ? -13.643 -2.203 -1.077 1.00 97.56 101 ALA A CA 1
ATOM 818 C C . ALA A 1 101 ? -13.629 -3.237 -2.209 1.00 97.56 101 ALA A C 1
ATOM 820 O O . ALA A 1 101 ? -12.575 -3.775 -2.505 1.00 97.56 101 ALA A O 1
ATOM 821 N N . ASP A 1 102 ? -14.762 -3.516 -2.849 1.00 96.25 102 ASP A N 1
ATOM 822 C CA . ASP A 1 102 ? -14.880 -4.443 -3.976 1.00 96.25 102 ASP A CA 1
ATOM 823 C C . ASP A 1 102 ? -14.111 -3.977 -5.226 1.00 96.25 102 ASP A C 1
ATOM 825 O O . ASP A 1 102 ? -13.637 -4.807 -5.999 1.00 96.25 102 ASP A O 1
ATOM 829 N N . LYS A 1 103 ? -13.951 -2.658 -5.412 1.00 97.44 103 LYS A N 1
ATOM 830 C CA . LYS A 1 103 ? -13.346 -2.060 -6.621 1.00 97.44 103 LYS A CA 1
ATOM 831 C C . LYS A 1 103 ? -12.154 -1.152 -6.335 1.00 97.44 103 LYS A C 1
ATOM 833 O O . LYS A 1 103 ? -11.199 -1.116 -7.103 1.00 97.44 103 LYS A O 1
ATOM 838 N N . TYR A 1 104 ? -12.195 -0.379 -5.253 1.00 98.56 104 TYR A N 1
ATOM 839 C CA . TYR A 1 104 ? -11.087 0.480 -4.851 1.00 98.56 104 TYR A CA 1
ATOM 840 C C . TYR A 1 104 ? -10.012 -0.359 -4.156 1.00 98.56 104 TYR A C 1
ATOM 842 O O . TYR A 1 104 ? -10.256 -0.933 -3.098 1.00 98.56 104 TYR A O 1
ATOM 850 N N . LEU A 1 105 ? -8.799 -0.376 -4.716 1.00 98.44 105 LEU A N 1
ATOM 851 C CA . LEU A 1 105 ? -7.692 -1.212 -4.227 1.00 98.44 105 LEU A CA 1
ATOM 852 C C . LEU A 1 105 ? -7.224 -0.836 -2.813 1.00 98.44 105 LEU A C 1
ATOM 854 O O . LEU A 1 105 ? -6.637 -1.643 -2.095 1.00 98.44 105 LEU A O 1
ATOM 858 N N . GLY A 1 106 ? -7.460 0.409 -2.402 1.00 98.44 106 GLY A N 1
ATOM 859 C CA . GLY A 1 106 ? -7.073 0.891 -1.086 1.00 98.44 106 GLY A CA 1
ATOM 860 C C . GLY A 1 106 ? -5.595 1.293 -0.967 1.00 98.44 106 GLY A C 1
ATOM 861 O O . GLY A 1 106 ? -4.746 0.954 -1.795 1.00 98.44 106 GLY A O 1
ATOM 862 N N . PRO A 1 107 ? -5.254 2.049 0.088 1.00 98.69 107 PRO A N 1
ATOM 863 C CA . PRO A 1 107 ? -3.943 2.670 0.242 1.00 98.69 107 PRO A CA 1
ATOM 864 C C . PRO A 1 107 ? -2.785 1.684 0.404 1.00 98.69 107 PRO A C 1
ATOM 866 O O . PRO A 1 107 ? -1.697 1.950 -0.101 1.00 98.69 107 PRO A O 1
ATOM 869 N N . ALA A 1 108 ? -2.989 0.552 1.086 1.00 98.38 108 ALA A N 1
ATOM 870 C CA . ALA A 1 108 ? -1.936 -0.452 1.241 1.00 98.38 108 ALA A CA 1
ATOM 871 C C . ALA A 1 108 ? -1.503 -1.032 -0.115 1.00 98.38 108 ALA A C 1
ATOM 873 O O . ALA A 1 108 ? -0.312 -1.058 -0.426 1.00 98.38 108 ALA A O 1
ATOM 874 N N . VAL A 1 109 ? -2.477 -1.451 -0.929 1.00 98.62 109 VAL A N 1
ATOM 875 C CA . VAL A 1 109 ? -2.237 -2.066 -2.239 1.00 98.62 109 VAL A CA 1
ATOM 876 C C . VAL A 1 109 ? -1.698 -1.035 -3.223 1.00 98.62 109 VAL A C 1
ATOM 878 O O . VAL A 1 109 ? -0.704 -1.304 -3.887 1.00 98.62 109 VAL A O 1
ATOM 881 N N . LEU A 1 110 ? -2.264 0.175 -3.265 1.00 98.75 110 LEU A N 1
ATOM 882 C CA . LEU A 1 110 ? -1.778 1.234 -4.156 1.00 98.75 110 LEU A CA 1
ATOM 883 C C . LEU A 1 110 ? -0.340 1.658 -3.828 1.00 98.75 110 LEU A C 1
ATOM 885 O O . LEU A 1 110 ? 0.468 1.823 -4.736 1.00 98.75 110 LEU A O 1
ATOM 889 N N . MET A 1 111 ? 0.041 1.758 -2.551 1.00 98.69 111 MET A N 1
ATOM 890 C CA . MET A 1 111 ? 1.433 2.049 -2.187 1.00 98.69 111 MET A CA 1
ATOM 891 C C . MET A 1 111 ? 2.392 0.937 -2.645 1.00 98.69 111 MET A C 1
ATOM 893 O O . MET A 1 111 ? 3.502 1.220 -3.095 1.00 98.69 111 MET A O 1
ATOM 897 N N . GLN A 1 112 ? 1.959 -0.326 -2.585 1.00 98.44 112 GLN A N 1
ATOM 898 C CA . GLN A 1 112 ? 2.731 -1.449 -3.122 1.00 98.44 112 GLN A CA 1
ATOM 899 C C . GLN A 1 112 ? 2.761 -1.463 -4.655 1.00 98.44 112 GLN A C 1
ATOM 901 O O . GLN A 1 112 ? 3.799 -1.771 -5.232 1.00 98.44 112 GLN A O 1
ATOM 906 N N . ALA A 1 113 ? 1.682 -1.070 -5.332 1.00 98.44 113 ALA A N 1
ATOM 907 C CA . ALA A 1 113 ? 1.689 -0.889 -6.781 1.00 98.44 113 ALA A CA 1
ATOM 908 C C . ALA A 1 113 ? 2.712 0.184 -7.178 1.00 98.44 113 ALA A C 1
ATOM 910 O O . ALA A 1 113 ? 3.560 -0.064 -8.035 1.00 98.44 113 ALA A O 1
ATOM 911 N N . TYR A 1 114 ? 2.713 1.326 -6.482 1.00 98.62 114 TYR A N 1
ATOM 912 C CA . TYR A 1 114 ? 3.684 2.398 -6.697 1.00 98.62 114 TYR A CA 1
ATOM 913 C C . TYR A 1 114 ? 5.127 1.924 -6.494 1.00 98.62 114 TYR A C 1
ATOM 915 O O . TYR A 1 114 ? 5.978 2.180 -7.343 1.00 98.62 114 TYR A O 1
ATOM 923 N N . ARG A 1 115 ? 5.387 1.146 -5.430 1.00 98.38 115 ARG A N 1
ATOM 924 C CA . ARG A 1 115 ? 6.694 0.523 -5.148 1.00 98.38 115 ARG A CA 1
ATOM 925 C C . ARG A 1 115 ? 7.250 -0.276 -6.325 1.00 98.38 115 ARG A C 1
ATOM 927 O O . ARG A 1 115 ? 8.467 -0.333 -6.489 1.00 98.38 115 ARG A O 1
ATOM 934 N N . TRP A 1 116 ? 6.393 -0.936 -7.100 1.00 97.88 116 TRP A N 1
ATOM 935 C CA . TRP A 1 116 ? 6.804 -1.685 -8.290 1.00 97.88 116 TRP A CA 1
ATOM 936 C C . TRP A 1 116 ? 6.888 -0.805 -9.532 1.00 97.88 116 TRP A C 1
ATOM 938 O O . TRP A 1 116 ? 7.819 -0.956 -10.316 1.00 97.88 116 TRP A O 1
ATOM 948 N N . VAL A 1 117 ? 5.975 0.157 -9.681 1.00 98.00 117 VAL A N 1
ATOM 949 C CA . VAL A 1 117 ? 5.993 1.122 -10.788 1.00 98.00 117 VAL A CA 1
ATOM 950 C C . VAL A 1 117 ? 7.321 1.880 -10.831 1.00 98.00 117 VAL A C 1
ATOM 952 O O . VAL A 1 117 ? 7.913 1.980 -11.902 1.00 98.00 117 VAL A O 1
ATOM 955 N N . ILE A 1 118 ? 7.832 2.362 -9.694 1.00 97.75 118 ILE A N 1
ATOM 956 C CA . ILE A 1 118 ? 9.046 3.196 -9.665 1.00 97.75 118 ILE A CA 1
ATOM 957 C C . ILE A 1 118 ? 10.366 2.430 -9.535 1.00 97.75 118 ILE A C 1
ATOM 959 O O . ILE A 1 118 ? 11.420 3.048 -9.671 1.00 97.75 118 ILE A O 1
ATOM 963 N N . ASP A 1 119 ? 10.343 1.119 -9.269 1.00 97.69 119 ASP A N 1
ATOM 964 C CA . ASP A 1 119 ? 11.577 0.328 -9.161 1.00 97.69 119 ASP A CA 1
ATOM 965 C C . ASP A 1 119 ? 12.289 0.343 -10.518 1.00 97.69 119 ASP A C 1
ATOM 967 O O . ASP A 1 119 ? 11.718 -0.093 -11.521 1.00 97.69 119 ASP A O 1
ATOM 971 N N . SER A 1 120 ? 13.520 0.859 -10.576 1.00 95.62 120 SER A N 1
ATOM 972 C CA . SER A 1 120 ? 14.270 1.001 -11.835 1.00 95.62 120 SER A CA 1
ATOM 973 C C . SER A 1 120 ? 14.511 -0.333 -12.542 1.00 95.62 120 SER A C 1
ATOM 975 O O . SER A 1 120 ? 14.722 -0.362 -13.750 1.00 95.62 120 SER A O 1
ATOM 977 N N . ARG A 1 121 ? 14.428 -1.448 -11.812 1.00 95.00 121 ARG A N 1
ATOM 978 C CA . ARG A 1 121 ? 14.643 -2.789 -12.360 1.00 95.00 121 ARG A CA 1
ATOM 979 C C . ARG A 1 121 ? 13.415 -3.349 -13.079 1.00 95.00 121 ARG A C 1
ATOM 981 O O . ARG A 1 121 ? 13.587 -4.266 -13.877 1.00 95.00 121 ARG A O 1
ATOM 988 N N . ASP A 1 122 ? 12.213 -2.837 -12.805 1.00 96.56 122 ASP A N 1
ATOM 989 C CA . ASP A 1 122 ? 10.948 -3.331 -13.371 1.00 96.56 122 ASP A CA 1
ATOM 990 C C . ASP A 1 122 ? 10.593 -2.632 -14.696 1.00 96.56 122 ASP A C 1
ATOM 992 O O . ASP A 1 122 ? 10.513 -1.400 -14.760 1.00 96.56 122 ASP A O 1
ATOM 996 N N . ASP A 1 123 ? 10.335 -3.418 -15.744 1.00 96.81 123 ASP A N 1
ATOM 997 C CA . ASP A 1 123 ? 10.101 -2.911 -17.107 1.00 96.81 123 ASP A CA 1
ATOM 998 C C . ASP A 1 123 ? 8.612 -2.690 -17.438 1.00 96.81 123 ASP A C 1
ATOM 1000 O O . ASP A 1 123 ? 8.294 -2.249 -18.545 1.00 96.81 123 ASP A O 1
ATOM 1004 N N . TYR A 1 124 ? 7.696 -3.001 -16.511 1.00 97.19 124 TYR A N 1
ATOM 1005 C CA . TYR A 1 124 ? 6.247 -3.073 -16.758 1.00 97.19 124 TYR A CA 1
ATOM 1006 C C . TYR A 1 124 ? 5.470 -1.919 -16.110 1.00 97.19 124 TYR A C 1
ATOM 1008 O O . TYR A 1 124 ? 4.306 -2.050 -15.724 1.00 97.19 124 TYR A O 1
ATOM 1016 N N . ALA A 1 125 ? 6.111 -0.760 -15.951 1.00 97.06 125 ALA A N 1
ATOM 1017 C CA . ALA A 1 125 ? 5.491 0.401 -15.317 1.00 97.06 125 ALA A CA 1
ATOM 1018 C C . ALA A 1 125 ? 4.192 0.831 -16.024 1.00 97.06 125 ALA A C 1
ATOM 1020 O O . ALA A 1 125 ? 3.204 1.121 -15.352 1.00 97.06 125 ALA A O 1
ATOM 1021 N N . TYR A 1 126 ? 4.170 0.814 -17.360 1.00 96.69 126 TYR A N 1
ATOM 1022 C CA . TYR A 1 126 ? 2.992 1.176 -18.151 1.00 96.69 126 TYR A CA 1
ATOM 1023 C C . TYR A 1 126 ? 1.830 0.202 -17.916 1.00 96.69 126 TYR A C 1
ATOM 1025 O O . TYR A 1 126 ? 0.719 0.611 -17.591 1.00 96.69 126 TYR A O 1
ATOM 1033 N N . GLU A 1 127 ? 2.098 -1.098 -17.989 1.00 97.62 127 GLU A N 1
ATOM 1034 C CA . GLU A 1 127 ? 1.122 -2.167 -17.803 1.00 97.62 127 GLU A CA 1
ATOM 1035 C C . GLU A 1 127 ? 0.594 -2.210 -16.363 1.00 97.62 127 GLU A C 1
ATOM 1037 O O . GLU A 1 127 ? -0.554 -2.587 -16.131 1.00 97.62 127 GLU A O 1
ATOM 1042 N N . ARG A 1 128 ? 1.414 -1.824 -15.377 1.00 97.94 128 ARG A N 1
ATOM 1043 C CA . ARG A 1 128 ? 0.992 -1.661 -13.977 1.00 97.94 128 ARG A CA 1
ATOM 1044 C C . ARG A 1 128 ? 0.060 -0.466 -13.799 1.00 97.94 128 ARG A C 1
ATOM 1046 O O . ARG A 1 128 ? -0.960 -0.611 -13.134 1.00 97.94 128 ARG A O 1
ATOM 1053 N N . LEU A 1 129 ? 0.382 0.683 -14.398 1.00 97.31 129 LEU A N 1
ATOM 1054 C CA . LEU A 1 129 ? -0.469 1.879 -14.372 1.00 97.31 129 LEU A CA 1
ATOM 1055 C C . LEU A 1 129 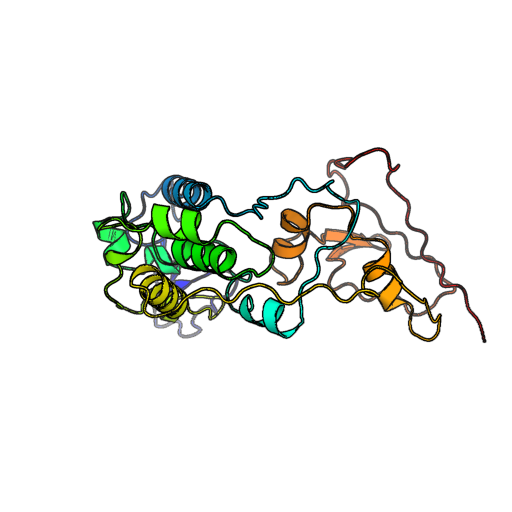? -1.807 1.621 -15.081 1.00 97.31 129 LEU A C 1
ATOM 1057 O O . LEU A 1 129 ? -2.862 1.937 -14.539 1.00 97.31 129 LEU A O 1
ATOM 1061 N N . HIS A 1 130 ? -1.781 0.967 -16.244 1.00 96.19 130 HIS A N 1
ATOM 1062 C CA . HIS A 1 130 ? -2.979 0.687 -17.035 1.00 96.19 130 HIS A CA 1
ATOM 1063 C C . HIS A 1 130 ? -4.030 -0.141 -16.273 1.00 96.19 130 HIS A C 1
ATOM 1065 O O . HIS A 1 130 ? -5.223 0.124 -16.394 1.00 96.19 130 HIS A O 1
ATOM 1071 N N . ARG A 1 131 ? -3.604 -1.078 -15.410 1.00 95.50 131 ARG A N 1
ATOM 1072 C CA . ARG A 1 131 ? -4.505 -1.888 -14.558 1.00 95.50 131 ARG A CA 1
ATOM 1073 C C . ARG A 1 131 ? -5.348 -1.074 -13.576 1.00 95.50 131 ARG A C 1
ATOM 1075 O O . ARG A 1 131 ? -6.293 -1.621 -13.028 1.00 95.50 131 ARG A O 1
ATOM 1082 N N . MET A 1 132 ? -4.984 0.178 -13.313 1.00 95.62 132 MET A N 1
ATOM 1083 C CA . MET A 1 132 ? -5.660 1.046 -12.346 1.00 95.62 132 MET A CA 1
ATOM 1084 C C . MET A 1 132 ? -6.100 2.386 -12.954 1.00 95.62 132 MET A C 1
ATOM 1086 O O . MET A 1 132 ? -6.295 3.363 -12.231 1.00 95.62 132 MET A O 1
ATOM 1090 N N . HIS A 1 133 ? -6.251 2.424 -14.283 1.00 94.50 133 HIS A N 1
ATOM 1091 C CA . HIS A 1 133 ? -6.718 3.584 -15.050 1.00 94.50 133 HIS A CA 1
ATOM 1092 C C . HIS A 1 133 ? -8.263 3.646 -15.164 1.00 94.50 133 HIS A C 1
ATOM 1094 O O . HIS A 1 133 ? -8.819 4.474 -15.883 1.00 94.50 133 HIS A O 1
ATOM 1100 N N . ASP A 1 134 ? -8.990 2.772 -14.468 1.00 96.12 134 ASP A N 1
ATOM 1101 C CA . ASP A 1 134 ? -10.450 2.834 -14.350 1.00 96.12 134 ASP A CA 1
ATOM 1102 C C . ASP A 1 134 ? -10.907 3.855 -13.289 1.00 96.12 134 ASP A C 1
ATOM 1104 O O . ASP A 1 134 ? -10.115 4.393 -12.520 1.00 96.12 134 ASP A O 1
ATOM 1108 N N . SER A 1 135 ? -12.214 4.106 -13.199 1.00 95.81 135 SER A N 1
ATOM 1109 C CA . SER A 1 135 ? -12.794 5.114 -12.299 1.00 95.81 135 SER A CA 1
ATOM 1110 C C . SER A 1 135 ? -12.751 4.761 -10.803 1.00 95.81 135 SER A C 1
ATOM 1112 O O . SER A 1 135 ? -13.061 5.618 -9.968 1.00 95.81 135 SER A O 1
ATOM 1114 N N . TYR A 1 136 ? -12.367 3.534 -10.437 1.00 97.44 136 TYR A N 1
ATOM 1115 C CA . TYR A 1 136 ? -12.360 3.053 -9.059 1.00 97.44 136 TYR A CA 1
ATOM 1116 C C . TYR A 1 136 ? -10.956 2.808 -8.514 1.00 97.44 136 TYR A C 1
ATOM 1118 O O . TYR A 1 136 ? -10.602 3.439 -7.512 1.00 97.44 136 TYR A O 1
ATOM 1126 N N . SER A 1 137 ? -10.169 1.933 -9.153 1.00 97.38 137 SER A N 1
ATOM 1127 C CA . SER A 1 137 ? -8.971 1.299 -8.575 1.00 97.38 137 SER A CA 1
ATOM 1128 C C . SER A 1 137 ? -8.048 2.266 -7.835 1.00 97.38 137 SER A C 1
ATOM 1130 O O . SER A 1 137 ? -7.705 2.019 -6.678 1.00 97.38 137 SER A O 1
ATOM 1132 N N . ALA A 1 138 ? -7.690 3.390 -8.468 1.00 97.25 138 ALA A N 1
ATOM 1133 C CA . ALA A 1 138 ? -6.898 4.463 -7.859 1.00 97.25 138 ALA A CA 1
ATOM 1134 C C . ALA A 1 138 ? -7.714 5.745 -7.583 1.00 97.25 138 ALA A C 1
ATOM 1136 O O . ALA A 1 138 ? -7.422 6.488 -6.636 1.00 97.25 138 ALA A O 1
ATOM 1137 N N . TYR A 1 139 ? -8.743 6.027 -8.389 1.00 97.69 139 TYR A N 1
ATOM 1138 C CA . TYR A 1 139 ? -9.415 7.331 -8.402 1.00 97.69 139 TYR A CA 1
ATOM 1139 C C . TYR A 1 139 ? -10.443 7.545 -7.284 1.00 97.69 139 TYR A C 1
ATOM 1141 O O . TYR A 1 139 ? -10.762 8.696 -6.989 1.00 97.69 139 TYR A O 1
ATOM 1149 N N . LYS A 1 140 ? -10.863 6.498 -6.557 1.00 98.00 140 LYS A N 1
ATOM 1150 C CA . LYS A 1 140 ? -11.694 6.650 -5.340 1.00 98.00 140 LYS A CA 1
ATOM 1151 C C . LYS A 1 140 ? -10.936 7.186 -4.124 1.00 98.00 140 LYS A C 1
ATOM 1153 O O . LYS A 1 140 ? -11.532 7.443 -3.077 1.00 98.00 140 LYS A O 1
ATOM 1158 N N . CYS A 1 141 ? -9.627 7.406 -4.235 1.00 98.44 141 CYS A N 1
ATOM 1159 C CA . CYS A 1 141 ? -8.882 8.143 -3.225 1.00 98.44 141 CYS A CA 1
ATOM 1160 C C . CYS A 1 141 ? -9.252 9.637 -3.262 1.00 98.44 141 CYS A C 1
ATOM 1162 O O . CYS A 1 141 ? -8.829 10.357 -4.165 1.00 98.44 141 CYS A O 1
ATOM 1164 N N . HIS A 1 142 ? -9.966 10.116 -2.243 1.00 98.19 142 HIS A N 1
ATOM 1165 C CA . HIS A 1 142 ? -10.333 11.530 -2.069 1.00 98.19 142 HIS A CA 1
ATOM 1166 C C . HIS A 1 142 ? -9.445 12.252 -1.045 1.00 98.19 142 HIS A C 1
ATOM 1168 O O . HIS A 1 142 ? -9.909 13.122 -0.318 1.00 98.19 142 HIS A O 1
ATOM 1174 N N . THR A 1 143 ? -8.171 11.847 -0.937 1.00 98.25 143 THR A N 1
ATOM 1175 C CA . THR A 1 143 ? -7.156 12.537 -0.111 1.00 98.25 143 THR A CA 1
ATOM 1176 C C . THR A 1 143 ? -7.591 12.805 1.340 1.00 98.25 143 THR A C 1
ATOM 1178 O O . THR A 1 143 ? -7.273 13.836 1.911 1.00 98.25 143 THR A O 1
ATOM 1181 N N . ILE A 1 144 ? -8.291 11.842 1.955 1.00 98.56 144 ILE A N 1
ATOM 1182 C CA . ILE A 1 144 ? -8.806 11.920 3.341 1.00 98.56 144 ILE A CA 1
ATOM 1183 C C . ILE A 1 144 ? -7.672 11.835 4.388 1.00 98.56 144 ILE A C 1
ATOM 1185 O O . ILE A 1 144 ? -7.833 12.231 5.533 1.00 98.56 144 ILE A O 1
ATOM 1189 N N . MET A 1 145 ? -6.506 11.305 4.008 1.00 98.19 145 MET A N 1
ATOM 1190 C CA . MET A 1 145 ? -5.278 11.214 4.823 1.00 98.19 145 MET A CA 1
ATOM 1191 C C . MET A 1 145 ? -5.302 10.315 6.075 1.00 98.19 145 MET A C 1
ATOM 1193 O O . MET A 1 145 ? -4.236 10.070 6.646 1.00 98.19 145 MET A O 1
ATOM 1197 N N . ASN A 1 146 ? -6.433 9.701 6.445 1.00 98.56 146 ASN A N 1
ATOM 1198 C CA . ASN A 1 146 ? -6.487 8.707 7.536 1.00 98.56 146 ASN A CA 1
ATOM 1199 C C . ASN A 1 146 ? -5.451 7.578 7.394 1.00 98.56 146 ASN A C 1
ATOM 1201 O O . ASN A 1 146 ? -4.932 7.067 8.387 1.00 98.56 146 ASN A O 1
ATOM 1205 N N . CYS A 1 147 ? -5.143 7.184 6.158 1.00 98.62 147 CYS A N 1
ATOM 1206 C CA . CYS A 1 147 ? -4.192 6.120 5.853 1.00 98.62 147 CYS A CA 1
ATOM 1207 C C . CYS A 1 147 ? -2.761 6.441 6.312 1.00 98.62 147 CYS A C 1
ATOM 1209 O O . CYS A 1 147 ? -2.097 5.571 6.876 1.00 98.62 147 CYS A O 1
ATOM 1211 N N . THR A 1 148 ? -2.307 7.679 6.103 1.00 98.50 148 THR A N 1
ATOM 1212 C CA . THR A 1 148 ? -0.992 8.155 6.547 1.00 98.50 148 THR A CA 1
ATOM 1213 C C . THR A 1 148 ? -0.990 8.391 8.054 1.00 98.50 148 THR A C 1
ATOM 1215 O O . THR A 1 148 ? -0.074 7.923 8.727 1.00 98.50 148 THR A O 1
ATOM 1218 N N . LYS A 1 149 ? -2.047 9.014 8.605 1.00 98.38 149 LYS A N 1
ATOM 1219 C CA . LYS A 1 149 ? -2.175 9.260 10.054 1.00 98.38 149 LYS A CA 1
ATOM 1220 C C . LYS A 1 149 ? -2.052 7.966 10.865 1.00 98.38 149 LYS A C 1
ATOM 1222 O O . LYS A 1 149 ? -1.308 7.912 11.835 1.00 98.38 149 LYS A O 1
ATOM 1227 N N . THR A 1 150 ? -2.767 6.918 10.457 1.00 98.44 150 THR A N 1
ATOM 1228 C CA . THR A 1 150 ? -2.876 5.680 11.243 1.00 98.44 150 THR A CA 1
ATOM 1229 C C . THR A 1 150 ? -1.715 4.705 11.030 1.00 98.44 150 THR A C 1
ATOM 1231 O O . THR A 1 150 ? -1.685 3.653 11.663 1.00 98.44 150 THR A O 1
ATOM 1234 N N . CYS A 1 151 ? -0.797 4.961 10.087 1.00 98.31 151 CYS A N 1
ATOM 1235 C CA . CYS A 1 151 ? 0.204 3.965 9.715 1.00 98.31 151 CYS A CA 1
ATOM 1236 C C . CYS A 1 151 ? 1.168 3.691 10.890 1.00 98.31 151 CYS A C 1
ATOM 1238 O O . CYS A 1 151 ? 1.988 4.554 11.214 1.00 98.31 151 CYS A O 1
ATOM 1240 N N . PRO A 1 152 ? 1.199 2.471 11.467 1.00 95.94 152 PRO A N 1
ATOM 1241 C CA . PRO A 1 152 ? 2.057 2.166 12.620 1.00 95.94 152 PRO A CA 1
ATOM 1242 C C . PRO A 1 152 ? 3.554 2.194 12.275 1.00 95.94 152 PRO A C 1
ATOM 1244 O O . PRO A 1 152 ? 4.414 2.241 13.152 1.00 95.94 152 PRO A O 1
ATOM 1247 N N . LYS A 1 153 ? 3.886 2.155 10.978 1.00 94.38 153 LYS A N 1
ATOM 1248 C CA . LYS A 1 153 ? 5.253 2.259 10.458 1.00 94.38 153 LYS A CA 1
ATOM 1249 C C . LYS A 1 153 ? 5.599 3.660 9.951 1.00 94.38 153 LYS A C 1
ATOM 1251 O O . LYS A 1 153 ? 6.688 3.818 9.411 1.00 94.38 153 LYS A O 1
ATOM 1256 N N . LYS A 1 154 ? 4.704 4.642 10.137 1.00 96.94 154 LYS A N 1
ATOM 1257 C CA . LYS A 1 154 ? 4.873 6.043 9.718 1.00 96.94 154 LYS A CA 1
ATOM 1258 C C . LYS A 1 154 ? 5.178 6.196 8.220 1.00 96.94 154 LYS A C 1
ATOM 1260 O O . LYS A 1 154 ? 5.944 7.064 7.821 1.00 96.94 154 LYS A O 1
ATOM 1265 N N . LEU A 1 155 ? 4.601 5.318 7.400 1.00 97.75 155 LEU A N 1
ATOM 1266 C CA . LEU A 1 155 ? 4.687 5.405 5.940 1.00 97.75 155 LEU A CA 1
ATOM 1267 C C . LEU A 1 155 ? 3.634 6.388 5.423 1.00 97.75 155 LEU A C 1
ATOM 1269 O O . LEU A 1 155 ? 2.666 6.686 6.126 1.00 97.75 155 LEU A O 1
ATOM 1273 N N . ASN A 1 156 ? 3.782 6.833 4.174 1.00 98.50 156 ASN A N 1
ATOM 1274 C CA . ASN A 1 156 ? 2.861 7.787 3.557 1.00 98.50 156 ASN A CA 1
ATOM 1275 C C . ASN A 1 156 ? 2.159 7.212 2.308 1.00 98.50 156 ASN A C 1
ATOM 1277 O O . ASN A 1 156 ? 2.495 7.587 1.182 1.00 98.50 156 ASN A O 1
ATOM 1281 N N . PRO A 1 157 ? 1.155 6.324 2.482 1.00 98.56 157 PRO A N 1
ATOM 1282 C CA . PRO A 1 157 ? 0.373 5.805 1.365 1.00 98.56 157 PRO A CA 1
ATOM 1283 C C . PRO A 1 157 ? -0.325 6.902 0.558 1.00 98.56 157 PRO A C 1
ATOM 1285 O O . PRO A 1 157 ? -0.452 6.772 -0.654 1.00 98.56 157 PRO A O 1
ATOM 1288 N N . ALA A 1 158 ? -0.767 7.988 1.203 1.00 98.56 158 ALA A N 1
ATOM 1289 C CA . ALA A 1 158 ? -1.440 9.077 0.503 1.00 98.56 158 ALA A CA 1
ATOM 1290 C C . ALA A 1 158 ? -0.531 9.756 -0.530 1.00 98.56 158 ALA A C 1
ATOM 1292 O O . ALA A 1 158 ? -0.970 10.005 -1.653 1.00 98.56 158 ALA A O 1
ATOM 1293 N N . LEU A 1 159 ? 0.738 9.992 -0.177 1.00 98.38 159 LEU A N 1
ATOM 1294 C CA . LEU A 1 159 ? 1.737 10.520 -1.106 1.00 98.38 159 LEU A CA 1
ATOM 1295 C C . LEU A 1 159 ? 1.955 9.566 -2.285 1.00 98.38 159 LEU A C 1
ATOM 1297 O O . LEU A 1 159 ? 1.900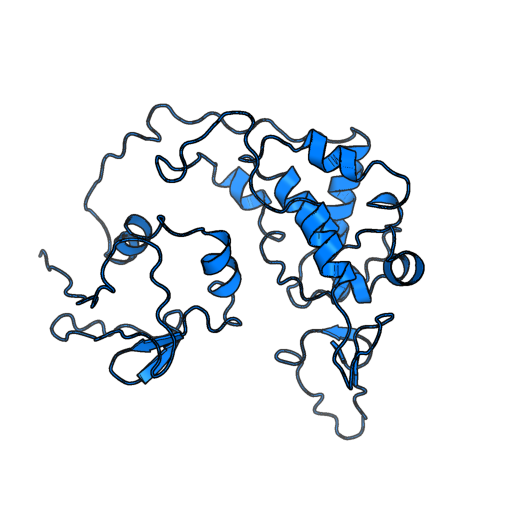 9.999 -3.431 1.00 98.38 159 LEU A O 1
ATOM 1301 N N . ALA A 1 160 ? 2.116 8.266 -2.021 1.00 98.56 160 ALA A N 1
ATOM 1302 C CA . ALA A 1 160 ? 2.279 7.266 -3.077 1.00 98.56 160 ALA A CA 1
ATOM 1303 C C . ALA A 1 160 ? 1.083 7.236 -4.050 1.00 98.56 160 ALA A C 1
ATOM 1305 O O . ALA A 1 160 ? 1.271 7.133 -5.259 1.00 98.56 160 ALA A O 1
ATOM 1306 N N . ILE A 1 161 ? -0.148 7.385 -3.549 1.00 98.62 161 ILE A N 1
ATOM 1307 C CA . ILE A 1 161 ? -1.345 7.479 -4.401 1.00 98.62 161 ILE A CA 1
ATOM 1308 C C . ILE A 1 161 ? -1.351 8.782 -5.215 1.00 98.62 161 ILE A C 1
ATOM 1310 O O . ILE A 1 161 ? -1.760 8.774 -6.375 1.00 98.62 161 ILE A O 1
ATOM 1314 N N . GLY A 1 162 ? -0.896 9.899 -4.641 1.00 98.38 162 GLY A N 1
ATOM 1315 C CA . GLY A 1 162 ? -0.731 11.163 -5.368 1.00 98.38 162 GLY A CA 1
ATOM 1316 C C . GLY A 1 162 ? 0.277 11.056 -6.517 1.00 98.38 162 GLY A C 1
ATOM 1317 O O . GLY A 1 162 ? 0.013 11.525 -7.626 1.00 98.38 162 GLY A O 1
ATOM 1318 N N . GLU A 1 163 ? 1.395 10.367 -6.287 1.00 98.38 163 GLU A N 1
ATOM 1319 C CA . GLU A 1 163 ? 2.387 10.079 -7.326 1.00 98.38 163 GLU A CA 1
ATOM 1320 C C . GLU A 1 163 ? 1.833 9.132 -8.400 1.00 98.38 163 GLU A C 1
ATOM 1322 O O . GLU A 1 163 ? 1.996 9.403 -9.587 1.00 98.38 163 GLU A O 1
ATOM 1327 N N . ILE A 1 164 ? 1.084 8.088 -8.018 1.00 98.19 164 ILE A N 1
ATOM 1328 C CA . ILE A 1 164 ? 0.354 7.240 -8.975 1.00 98.19 164 ILE A CA 1
ATOM 1329 C C . ILE A 1 164 ? -0.556 8.081 -9.867 1.00 98.19 164 ILE A C 1
ATOM 1331 O O . ILE A 1 164 ? -0.515 7.935 -11.084 1.00 98.19 164 ILE A O 1
ATOM 1335 N N . LYS A 1 165 ? -1.366 8.971 -9.285 1.00 97.88 165 LYS A N 1
ATOM 1336 C CA . LYS A 1 165 ? -2.268 9.831 -10.059 1.00 97.88 165 LYS A CA 1
ATOM 1337 C C . LYS A 1 165 ? -1.497 10.739 -11.013 1.00 97.88 165 LYS A C 1
ATOM 1339 O O . LYS A 1 165 ? -1.918 10.885 -12.151 1.00 97.88 165 LYS A O 1
ATOM 1344 N N . SER A 1 166 ? -0.359 11.280 -10.578 1.00 98.00 166 SER A N 1
ATOM 1345 C CA . SER A 1 166 ? 0.518 12.099 -11.427 1.00 98.00 166 SER A CA 1
ATOM 1346 C C . SER A 1 166 ? 1.080 11.314 -12.618 1.00 98.00 166 SER A C 1
ATOM 1348 O O . SER A 1 166 ? 1.224 11.870 -13.703 1.00 98.00 166 SER A O 1
ATOM 1350 N N . LEU A 1 167 ? 1.388 10.027 -12.426 1.00 97.69 167 LEU A N 1
ATOM 1351 C CA . LEU A 1 167 ? 1.823 9.131 -13.500 1.00 97.69 167 LEU A CA 1
ATOM 1352 C C . LEU A 1 167 ? 0.666 8.739 -14.433 1.00 97.69 167 LEU A C 1
ATOM 1354 O O . LEU A 1 167 ? 0.852 8.697 -15.645 1.00 97.69 167 LEU A O 1
ATOM 1358 N N . LEU A 1 168 ? -0.528 8.476 -13.889 1.00 96.88 168 LEU A N 1
ATOM 1359 C CA . LEU A 1 168 ? -1.721 8.123 -14.670 1.00 96.88 168 LEU A CA 1
ATOM 1360 C C . LEU A 1 168 ? -2.193 9.275 -15.566 1.00 96.88 168 LEU A C 1
ATOM 1362 O O . LEU A 1 168 ? -2.606 9.034 -16.692 1.00 96.88 168 LEU A O 1
ATOM 1366 N N . THR A 1 169 ? -2.110 10.523 -15.093 1.00 96.06 169 THR A N 1
ATOM 1367 C CA . THR A 1 169 ? -2.500 11.707 -15.878 1.00 96.06 169 THR A CA 1
ATOM 1368 C C . THR A 1 169 ? -1.428 12.171 -16.865 1.00 96.06 169 THR A C 1
ATOM 1370 O O . THR A 1 169 ? -1.657 13.129 -17.598 1.00 96.06 169 THR A O 1
ATOM 1373 N N . GLY A 1 170 ? -0.246 11.546 -16.867 1.00 94.88 170 GLY A N 1
ATOM 1374 C CA . GLY A 1 170 ? 0.889 11.966 -17.690 1.00 94.88 170 GLY A CA 1
ATOM 1375 C C . GLY A 1 170 ? 1.591 13.243 -17.212 1.00 94.88 170 GLY A C 1
ATOM 1376 O O . GLY A 1 170 ? 2.489 13.725 -17.894 1.00 94.88 170 GLY A O 1
ATOM 1377 N N . PHE A 1 171 ? 1.234 13.784 -16.039 1.00 96.19 171 PHE A N 1
ATOM 1378 C CA . PHE A 1 171 ? 1.928 14.936 -15.444 1.00 96.19 171 PHE A CA 1
ATOM 1379 C C . PHE A 1 171 ? 3.377 14.599 -15.058 1.00 96.19 171 PHE A C 1
ATOM 1381 O O . PHE A 1 171 ? 4.267 15.445 -15.120 1.00 96.19 171 PHE A O 1
ATOM 1388 N N . LYS A 1 172 ? 3.622 13.345 -14.667 1.00 96.38 172 LYS A N 1
ATOM 1389 C CA . LYS A 1 172 ? 4.954 12.775 -14.449 1.00 96.38 172 LYS A CA 1
ATOM 1390 C C . LYS A 1 172 ? 5.109 11.507 -15.279 1.00 96.38 172 LYS A C 1
ATOM 1392 O O . LYS A 1 172 ? 4.136 10.821 -15.579 1.00 96.38 172 LYS A O 1
ATOM 1397 N N . THR A 1 173 ? 6.352 11.142 -15.569 1.00 95.69 173 THR A N 1
ATOM 1398 C CA . THR A 1 173 ? 6.706 9.856 -16.177 1.00 95.69 173 THR A CA 1
ATOM 1399 C C . THR A 1 173 ? 7.802 9.174 -15.366 1.00 95.69 173 THR A C 1
ATOM 1401 O O . THR A 1 173 ? 8.573 9.820 -14.650 1.00 95.69 173 THR A O 1
ATOM 1404 N N . LYS A 1 174 ? 7.866 7.840 -15.440 1.00 95.50 174 LYS A N 1
ATOM 1405 C CA . LYS A 1 174 ? 8.964 7.082 -14.834 1.00 95.50 174 LYS A CA 1
ATOM 1406 C C . LYS A 1 174 ? 10.251 7.381 -15.619 1.00 95.50 174 LYS A C 1
ATOM 1408 O O . LYS A 1 174 ? 10.252 7.170 -16.832 1.00 95.50 174 LYS A O 1
ATOM 1413 N N . PRO A 1 175 ? 11.340 7.826 -14.968 1.00 95.06 175 PRO A N 1
ATOM 1414 C CA . PRO A 1 175 ? 12.609 8.019 -15.657 1.00 95.06 175 PRO A CA 1
ATOM 1415 C C . PRO A 1 175 ? 13.174 6.671 -16.137 1.00 95.06 175 PRO A C 1
ATOM 1417 O O . PRO A 1 175 ? 12.957 5.653 -15.468 1.00 95.06 175 PRO A O 1
ATOM 1420 N N . PRO A 1 176 ? 13.915 6.644 -17.258 1.00 94.25 176 PRO A N 1
ATOM 1421 C CA . PRO A 1 176 ? 14.627 5.442 -17.672 1.00 94.25 176 PRO A CA 1
ATOM 1422 C C . PRO A 1 176 ? 15.657 5.033 -16.601 1.00 94.25 176 PRO A C 1
ATOM 1424 O O . PRO A 1 176 ? 16.181 5.904 -15.897 1.00 94.25 176 PRO A O 1
ATOM 1427 N N . PRO A 1 177 ? 15.945 3.727 -16.456 1.00 93.88 177 PRO A N 1
ATOM 1428 C CA . PRO A 1 177 ? 16.952 3.258 -15.513 1.00 93.88 177 PRO A CA 1
ATOM 1429 C C . PRO A 1 177 ? 18.345 3.758 -15.901 1.00 93.88 177 PRO A C 1
ATOM 1431 O O . PRO A 1 177 ? 18.659 3.902 -17.086 1.00 93.88 177 PRO A O 1
ATOM 1434 N N . ALA A 1 178 ? 19.194 3.997 -14.902 1.00 91.94 178 ALA A N 1
ATOM 1435 C CA . ALA A 1 178 ? 20.584 4.361 -15.140 1.00 91.94 178 ALA A CA 1
ATOM 1436 C C . ALA A 1 178 ? 21.319 3.248 -15.921 1.00 91.94 178 ALA A C 1
ATOM 1438 O O . ALA A 1 178 ? 21.122 2.060 -15.635 1.00 91.94 178 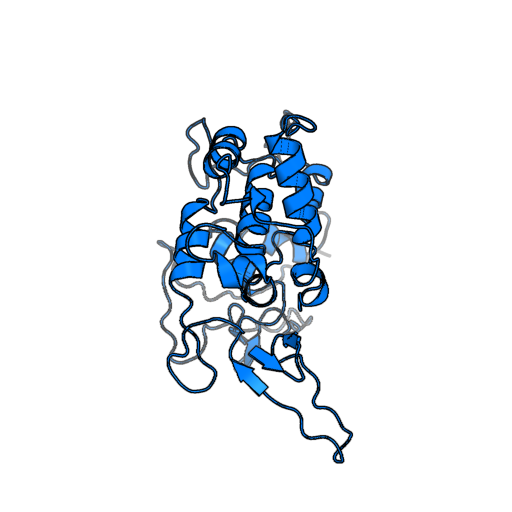ALA A O 1
ATOM 1439 N N . PRO A 1 179 ? 22.180 3.599 -16.897 1.00 91.19 179 PRO A N 1
ATOM 1440 C CA . PRO A 1 179 ? 22.921 2.607 -17.664 1.00 91.19 179 PRO A CA 1
ATOM 1441 C C . PRO A 1 179 ? 23.867 1.825 -16.750 1.00 91.19 179 PRO A C 1
ATOM 1443 O O . PRO A 1 179 ? 24.475 2.384 -15.837 1.00 91.19 179 PRO A O 1
ATOM 1446 N N . THR A 1 180 ? 23.999 0.523 -17.005 1.00 87.25 180 THR A N 1
ATOM 1447 C CA . THR A 1 180 ? 24.936 -0.329 -16.262 1.00 87.25 180 THR A CA 1
ATOM 1448 C C . THR A 1 180 ? 26.376 0.055 -16.622 1.00 87.25 180 THR A C 1
ATOM 1450 O O . THR A 1 180 ? 26.706 0.040 -17.809 1.00 87.25 180 THR A O 1
ATOM 1453 N N . PRO A 1 181 ? 27.243 0.388 -15.647 1.00 86.88 181 PRO A N 1
ATOM 1454 C CA . PRO A 1 181 ? 28.657 0.644 -15.905 1.00 86.88 181 PRO A CA 1
ATOM 1455 C C . PRO A 1 181 ? 29.334 -0.584 -16.524 1.00 86.88 181 PRO A C 1
ATOM 1457 O O . PRO A 1 181 ? 29.056 -1.709 -16.106 1.00 86.88 181 PRO A O 1
ATOM 1460 N N . ALA A 1 182 ? 30.247 -0.379 -17.478 1.00 80.62 182 ALA A N 1
ATOM 1461 C CA . ALA A 1 182 ? 30.927 -1.468 -18.196 1.00 80.62 182 ALA A CA 1
ATOM 1462 C C . ALA A 1 182 ? 31.632 -2.457 -17.244 1.00 80.62 182 ALA A C 1
ATOM 1464 O O . ALA A 1 182 ? 31.587 -3.668 -17.420 1.00 80.62 182 ALA A O 1
ATOM 1465 N N . ASN A 1 183 ? 32.190 -1.918 -16.169 1.00 74.38 183 ASN A N 1
ATOM 1466 C CA . ASN A 1 183 ? 32.967 -2.582 -15.134 1.00 74.38 183 ASN A CA 1
ATOM 1467 C C . ASN A 1 183 ? 32.114 -3.032 -13.927 1.00 74.38 183 ASN A C 1
ATOM 1469 O O . ASN A 1 183 ? 32.653 -3.444 -12.906 1.00 74.38 183 ASN A O 1
ATOM 1473 N N . PHE A 1 184 ? 30.778 -2.993 -14.015 1.00 72.94 184 PHE A N 1
ATOM 1474 C CA . PHE A 1 184 ? 29.906 -3.421 -12.910 1.00 72.94 184 PHE A CA 1
ATOM 1475 C C . PHE A 1 184 ? 30.041 -4.916 -12.577 1.00 72.94 184 PHE A C 1
ATOM 1477 O O . PHE A 1 184 ? 29.973 -5.299 -11.409 1.00 72.94 184 PHE A O 1
ATOM 1484 N N . TYR A 1 185 ? 30.247 -5.759 -13.592 1.00 66.00 185 TYR A N 1
ATOM 1485 C CA . TYR A 1 185 ? 30.447 -7.201 -13.410 1.00 66.00 185 TYR A CA 1
ATOM 1486 C C . TYR A 1 185 ? 31.925 -7.579 -13.213 1.00 66.00 185 TYR A C 1
ATOM 1488 O O . TYR A 1 185 ? 32.224 -8.703 -12.816 1.00 66.00 185 TYR A O 1
ATOM 1496 N N . GLU A 1 186 ? 32.849 -6.639 -13.426 1.00 54.41 186 GLU A N 1
ATOM 1497 C CA . GLU A 1 186 ? 34.279 -6.814 -13.172 1.00 54.41 186 GLU A CA 1
ATOM 1498 C C . GLU A 1 186 ? 34.594 -6.449 -11.715 1.00 54.41 186 GLU A C 1
ATOM 1500 O O . GLU A 1 186 ? 34.969 -5.323 -11.386 1.00 54.41 186 GLU A O 1
ATOM 1505 N N . LYS A 1 187 ? 34.442 -7.403 -10.793 1.00 43.94 187 LYS A N 1
ATOM 1506 C CA . LYS A 1 187 ? 34.913 -7.205 -9.415 1.00 43.94 187 LYS A CA 1
ATOM 1507 C C . LYS A 1 187 ? 36.431 -7.401 -9.345 1.00 43.94 187 LYS A C 1
ATOM 1509 O O . LYS A 1 187 ? 36.910 -8.531 -9.348 1.00 43.94 187 LYS A O 1
ATOM 1514 N N . LYS A 1 188 ? 37.185 -6.311 -9.165 1.00 34.16 188 LYS A N 1
ATOM 1515 C CA . LYS A 1 188 ? 38.470 -6.368 -8.447 1.00 34.16 188 LYS A CA 1
ATOM 1516 C C . LYS A 1 188 ? 38.169 -6.470 -6.954 1.00 34.16 188 LYS A C 1
ATOM 1518 O O . LYS A 1 188 ? 37.572 -5.564 -6.378 1.00 34.16 188 LYS A O 1
ATOM 1523 N N . VAL A 1 189 ? 38.557 -7.582 -6.342 1.00 36.94 189 VAL A N 1
ATOM 1524 C CA . VAL A 1 189 ? 38.480 -7.779 -4.892 1.00 36.94 189 VAL A CA 1
ATOM 1525 C C . VAL A 1 189 ? 39.791 -7.272 -4.286 1.00 36.94 189 VAL A C 1
ATOM 1527 O O . VAL A 1 189 ? 40.837 -7.864 -4.530 1.00 36.94 189 VAL A O 1
ATOM 1530 N N . SER A 1 190 ? 39.750 -6.171 -3.529 1.00 34.59 190 SER A N 1
ATOM 1531 C CA . SER A 1 190 ? 40.790 -5.848 -2.538 1.00 34.59 190 SER A CA 1
ATOM 1532 C C . SER A 1 190 ? 40.352 -6.478 -1.215 1.00 34.59 190 SER A C 1
ATOM 1534 O O . SER A 1 190 ? 39.201 -6.333 -0.800 1.00 34.59 190 SER A O 1
ATOM 1536 N N . LEU A 1 191 ? 41.254 -7.246 -0.604 1.00 38.28 191 LEU A N 1
ATOM 1537 C CA . LEU A 1 191 ? 41.052 -7.984 0.647 1.00 38.28 191 LEU A CA 1
ATOM 1538 C C . LEU A 1 191 ? 41.375 -7.119 1.877 1.00 38.28 191 LEU A C 1
ATOM 1540 O O . LEU A 1 191 ? 41.818 -7.630 2.901 1.00 38.28 191 LEU A O 1
ATOM 1544 N N . ASP A 1 192 ? 41.105 -5.818 1.802 1.00 33.16 192 ASP A N 1
ATOM 1545 C CA . ASP A 1 192 ? 41.450 -4.870 2.858 1.00 33.16 192 ASP A CA 1
ATOM 1546 C C . ASP A 1 192 ? 40.163 -4.374 3.540 1.00 33.16 192 ASP A C 1
ATOM 1548 O O . ASP A 1 192 ? 39.662 -3.287 3.259 1.00 33.16 192 ASP A O 1
ATOM 1552 N N . GLY A 1 193 ? 39.578 -5.192 4.427 1.00 33.28 193 GLY A N 1
ATOM 1553 C CA . GLY A 1 193 ? 38.543 -4.705 5.350 1.00 33.28 193 GLY A CA 1
ATOM 1554 C C . GLY A 1 193 ? 37.453 -5.694 5.780 1.00 33.28 193 GLY A C 1
ATOM 1555 O O . GLY A 1 193 ? 36.528 -5.985 5.030 1.00 33.28 193 GLY A O 1
ATOM 1556 N N . CYS A 1 194 ? 37.513 -6.067 7.063 1.00 31.39 194 CYS A N 1
ATOM 1557 C CA . CYS A 1 194 ? 36.418 -6.460 7.964 1.00 31.39 194 CYS A CA 1
ATOM 1558 C C . CYS A 1 194 ? 35.470 -7.617 7.546 1.00 31.39 194 CYS A C 1
ATOM 1560 O O . CYS A 1 194 ? 34.677 -7.539 6.608 1.00 31.39 194 CYS A O 1
ATOM 1562 N N . CYS A 1 195 ? 35.456 -8.666 8.377 1.00 33.09 195 CYS A N 1
ATOM 1563 C CA . CYS A 1 195 ? 34.729 -9.936 8.211 1.00 33.09 195 CYS A CA 1
ATOM 1564 C C . CYS A 1 195 ? 33.187 -9.809 8.097 1.00 33.09 195 CYS A C 1
ATOM 1566 O O . CYS A 1 195 ? 32.513 -10.729 7.634 1.00 33.09 195 CYS A O 1
ATOM 1568 N N . CYS A 1 196 ? 32.605 -8.654 8.438 1.00 36.19 196 CYS A N 1
ATOM 1569 C CA . CYS A 1 196 ? 31.166 -8.394 8.293 1.00 36.19 196 CYS A CA 1
ATOM 1570 C C . CYS A 1 196 ? 30.691 -8.333 6.827 1.00 36.19 196 CYS A C 1
ATOM 1572 O O . CYS A 1 196 ? 29.497 -8.475 6.565 1.00 36.19 196 CYS A O 1
ATOM 1574 N N . ASN A 1 197 ? 31.605 -8.166 5.866 1.00 38.28 197 ASN A N 1
ATOM 1575 C CA . ASN A 1 197 ? 31.274 -8.094 4.441 1.00 38.28 197 ASN A CA 1
ATOM 1576 C C . ASN A 1 197 ? 31.165 -9.465 3.752 1.00 38.28 197 ASN A C 1
ATOM 1578 O O . ASN A 1 197 ? 30.616 -9.553 2.656 1.00 38.28 197 ASN A O 1
ATOM 1582 N N . ILE A 1 198 ? 31.623 -10.548 4.384 1.00 36.19 198 ILE A N 1
ATOM 1583 C CA . ILE A 1 198 ? 31.648 -11.882 3.760 1.00 36.19 198 ILE A CA 1
ATOM 1584 C C . ILE A 1 198 ? 30.248 -12.519 3.720 1.00 36.19 198 ILE A C 1
ATOM 1586 O O . ILE A 1 198 ? 29.886 -13.148 2.727 1.00 36.19 198 ILE A O 1
ATOM 1590 N N . LEU A 1 199 ? 29.392 -12.270 4.720 1.00 38.81 199 LEU A N 1
ATOM 1591 C CA . LEU A 1 199 ? 27.989 -12.723 4.692 1.00 38.81 199 LEU A CA 1
ATOM 1592 C C . LEU A 1 199 ? 27.130 -11.952 3.676 1.00 38.81 199 LEU A C 1
ATOM 1594 O O . LEU A 1 199 ? 26.174 -12.508 3.143 1.00 38.81 199 LEU A O 1
ATOM 1598 N N . ALA A 1 200 ? 27.500 -10.710 3.349 1.00 39.59 200 ALA A N 1
ATOM 1599 C CA . ALA A 1 200 ? 26.915 -9.979 2.224 1.00 39.59 200 ALA A CA 1
ATOM 1600 C C . ALA A 1 200 ? 27.401 -10.512 0.861 1.00 39.59 200 ALA A C 1
ATOM 1602 O O . ALA A 1 200 ? 26.765 -10.257 -0.156 1.00 39.59 200 ALA A O 1
ATOM 1603 N N . PHE A 1 201 ? 28.508 -11.263 0.834 1.00 36.75 201 PHE A N 1
ATOM 1604 C CA . PHE A 1 201 ? 29.100 -11.814 -0.385 1.00 36.75 201 PHE A CA 1
ATOM 1605 C C . PHE A 1 201 ? 28.639 -13.250 -0.693 1.00 36.75 201 PHE A C 1
ATOM 1607 O O . PHE A 1 201 ? 28.651 -13.650 -1.852 1.00 36.75 201 PHE A O 1
ATOM 1614 N N . ILE A 1 202 ? 28.219 -14.023 0.316 1.00 35.06 202 ILE A N 1
ATOM 1615 C CA . ILE A 1 202 ? 27.918 -15.466 0.182 1.00 35.06 202 ILE A CA 1
ATOM 1616 C C . ILE A 1 202 ? 26.401 -15.777 0.301 1.00 35.06 202 ILE A C 1
ATOM 1618 O O . ILE A 1 202 ? 25.976 -16.913 0.123 1.00 35.06 202 ILE A O 1
ATOM 1622 N N . GLY A 1 203 ? 25.544 -14.777 0.542 1.00 35.22 203 GLY A N 1
ATOM 1623 C CA . GLY A 1 203 ? 24.134 -14.980 0.913 1.00 35.22 203 GLY A CA 1
ATOM 1624 C C . GLY A 1 203 ? 23.039 -14.563 -0.083 1.00 35.22 203 GLY A C 1
ATOM 1625 O O . GLY A 1 203 ? 21.914 -14.363 0.364 1.00 35.22 203 GLY A O 1
ATOM 1626 N N . GLU A 1 204 ? 23.299 -14.404 -1.386 1.00 43.34 204 GLU A N 1
ATOM 1627 C CA . GLU A 1 204 ? 22.276 -13.936 -2.357 1.00 43.34 204 GLU A CA 1
ATOM 1628 C C . GLU A 1 204 ? 21.746 -15.012 -3.328 1.00 43.34 204 GLU A C 1
ATOM 1630 O O . GLU A 1 204 ? 21.313 -14.709 -4.438 1.00 43.34 204 GLU A O 1
ATOM 1635 N N . SER A 1 205 ? 21.696 -16.273 -2.891 1.00 35.59 205 SER A N 1
ATOM 1636 C CA . SER A 1 205 ? 21.055 -17.370 -3.648 1.00 35.59 205 SER A CA 1
ATOM 1637 C C . SER A 1 205 ? 19.655 -17.748 -3.142 1.00 35.59 205 SER A C 1
ATOM 1639 O O . SER A 1 205 ? 19.086 -18.739 -3.594 1.00 35.59 205 SER A O 1
ATOM 1641 N N . LEU A 1 206 ? 19.072 -16.978 -2.217 1.00 37.28 206 LEU A N 1
ATOM 1642 C CA . LEU A 1 206 ? 17.677 -17.135 -1.800 1.00 37.28 206 LEU A CA 1
ATOM 1643 C C . LEU A 1 206 ? 16.833 -15.985 -2.339 1.00 37.28 206 LEU A C 1
ATOM 1645 O O . LEU A 1 206 ? 17.259 -14.833 -2.357 1.00 37.28 206 LEU A O 1
ATOM 1649 N N . SER A 1 207 ? 15.608 -16.301 -2.748 1.00 35.22 207 SER A N 1
ATOM 1650 C CA . SER A 1 207 ? 14.540 -15.346 -3.027 1.00 35.22 207 SER A CA 1
ATOM 1651 C C . SER A 1 207 ? 14.441 -14.308 -1.904 1.00 35.22 207 SER A C 1
ATOM 1653 O O . SER A 1 207 ? 13.803 -14.496 -0.871 1.00 35.22 207 SER A O 1
ATOM 1655 N N . VAL A 1 208 ? 15.057 -13.155 -2.154 1.00 41.09 208 VAL A N 1
ATOM 1656 C CA . VAL A 1 208 ? 15.117 -11.954 -1.309 1.00 41.09 208 VAL A CA 1
ATOM 1657 C C . VAL A 1 208 ? 13.736 -11.489 -0.807 1.00 41.09 208 VAL A C 1
ATOM 1659 O O . VAL A 1 208 ? 13.643 -10.731 0.153 1.00 41.09 208 VAL A O 1
ATOM 1662 N N . ILE A 1 209 ? 12.640 -11.968 -1.392 1.00 37.97 209 ILE A N 1
ATOM 1663 C CA . ILE A 1 209 ? 11.276 -11.583 -1.021 1.00 37.97 209 ILE A CA 1
ATOM 1664 C C . ILE A 1 209 ? 10.826 -12.205 0.317 1.00 37.97 209 ILE A C 1
ATOM 1666 O O . ILE A 1 209 ? 10.099 -11.543 1.053 1.00 37.97 209 ILE A O 1
ATOM 1670 N N . GLU A 1 210 ? 11.303 -13.390 0.709 1.00 36.19 210 GLU A N 1
ATOM 1671 C CA . GLU A 1 210 ? 10.868 -14.023 1.972 1.00 36.19 210 GLU A CA 1
ATOM 1672 C C . GLU A 1 210 ? 11.774 -13.677 3.166 1.00 36.19 210 GLU A C 1
ATOM 1674 O O . GLU A 1 210 ? 11.289 -13.471 4.279 1.00 36.19 210 GLU A O 1
ATOM 1679 N N . PHE A 1 211 ? 13.084 -13.508 2.951 1.00 33.41 211 PHE A N 1
ATOM 1680 C CA . PHE A 1 211 ? 14.032 -13.285 4.053 1.00 33.41 211 PHE A CA 1
ATOM 1681 C C . PHE A 1 211 ? 14.154 -11.805 4.479 1.00 33.41 211 PHE A C 1
ATOM 1683 O O . PHE A 1 211 ? 14.289 -11.497 5.669 1.00 33.41 211 PHE A O 1
ATOM 1690 N N . LEU A 1 212 ? 14.065 -10.856 3.533 1.00 40.12 212 LEU A N 1
ATOM 1691 C CA . LEU A 1 212 ? 14.287 -9.425 3.807 1.00 40.12 212 LEU A CA 1
ATOM 1692 C C . LEU A 1 212 ? 13.044 -8.670 4.297 1.00 40.12 212 LEU A C 1
ATOM 1694 O O . LEU A 1 212 ? 13.195 -7.666 4.997 1.00 40.12 212 LEU A O 1
ATOM 1698 N N . VAL A 1 213 ? 11.836 -9.156 3.996 1.00 39.78 213 VAL A N 1
ATOM 1699 C CA . VAL A 1 213 ? 10.584 -8.543 4.482 1.00 39.78 213 VAL A CA 1
ATOM 1700 C C . VAL A 1 213 ? 10.381 -8.821 5.973 1.00 39.78 213 VAL A C 1
ATOM 1702 O O . VAL A 1 213 ? 9.929 -7.947 6.714 1.00 39.78 213 VAL A O 1
ATOM 1705 N N . PHE A 1 214 ? 10.797 -9.998 6.442 1.00 33.34 214 PHE A N 1
ATOM 1706 C CA . PHE A 1 214 ? 10.648 -10.388 7.836 1.00 33.34 214 PHE A CA 1
ATOM 1707 C C . PHE A 1 214 ? 11.823 -9.849 8.693 1.00 33.34 214 PHE A C 1
ATOM 1709 O O . PHE A 1 214 ? 11.600 -9.104 9.654 1.00 33.34 214 PHE A O 1
ATOM 1716 N N . SER A 1 215 ? 13.088 -10.120 8.342 1.00 40.78 215 SER A N 1
ATOM 1717 C CA . SER A 1 215 ? 14.207 -9.971 9.296 1.00 40.78 215 SER A CA 1
ATOM 1718 C C . SER A 1 215 ? 14.670 -8.534 9.602 1.00 40.78 215 SER A C 1
ATOM 1720 O O . SER A 1 215 ? 15.264 -8.305 10.658 1.00 40.78 215 SER A O 1
ATOM 1722 N N . ARG A 1 216 ? 14.425 -7.538 8.736 1.00 44.59 216 ARG A N 1
ATOM 1723 C CA . ARG A 1 216 ? 15.000 -6.180 8.908 1.00 44.59 216 ARG A CA 1
ATOM 1724 C C . ARG A 1 216 ? 14.228 -5.250 9.852 1.00 44.59 216 ARG A C 1
ATOM 1726 O O . ARG A 1 216 ? 14.610 -4.093 10.009 1.00 44.59 216 ARG A O 1
ATOM 1733 N N . ARG A 1 217 ? 13.148 -5.714 10.496 1.00 43.22 217 ARG A N 1
ATOM 1734 C CA . ARG A 1 217 ? 12.280 -4.856 11.335 1.00 43.22 217 ARG A CA 1
ATOM 1735 C C . ARG A 1 217 ? 11.906 -5.409 12.717 1.00 43.22 217 ARG A C 1
ATOM 1737 O O . ARG A 1 217 ? 11.018 -4.840 13.342 1.00 43.22 217 ARG A O 1
ATOM 1744 N N . ARG A 1 218 ? 12.603 -6.441 13.220 1.00 40.78 218 ARG A N 1
ATOM 1745 C CA . ARG A 1 218 ? 12.444 -7.002 14.588 1.00 40.78 218 ARG A CA 1
ATOM 1746 C C . ARG A 1 218 ? 11.006 -7.419 14.975 1.00 40.78 218 ARG A C 1
ATOM 1748 O O . ARG A 1 218 ? 10.616 -7.218 16.118 1.00 40.78 218 ARG A O 1
ATOM 1755 N N . ILE A 1 219 ? 10.191 -7.959 14.063 1.00 50.00 219 ILE A N 1
ATOM 1756 C CA . ILE A 1 219 ? 8.805 -8.386 14.404 1.00 50.00 219 ILE A CA 1
ATOM 1757 C C . ILE A 1 219 ? 8.478 -9.809 13.908 1.00 50.00 219 ILE A C 1
ATOM 1759 O O . ILE A 1 219 ? 7.345 -10.258 13.960 1.00 50.00 219 ILE A O 1
ATOM 1763 N N . CYS A 1 220 ? 9.455 -10.573 13.433 1.00 55.59 220 CYS A N 1
ATOM 1764 C CA . CYS A 1 220 ? 9.119 -11.587 12.441 1.00 55.59 220 CYS A CA 1
ATOM 1765 C C . CYS A 1 220 ? 9.487 -13.041 12.784 1.00 55.59 220 CYS A C 1
ATOM 1767 O O . CYS A 1 220 ? 9.048 -13.937 12.077 1.00 55.59 220 CYS A O 1
ATOM 1769 N N . GLY A 1 221 ? 10.329 -13.306 13.790 1.00 55.97 221 GLY A N 1
ATOM 1770 C CA . GLY A 1 221 ? 10.785 -14.671 14.100 1.00 55.97 221 GLY A CA 1
ATOM 1771 C C . GLY A 1 221 ? 11.584 -15.386 12.993 1.00 55.97 221 GLY A C 1
ATOM 1772 O O . GLY A 1 221 ? 12.112 -16.459 13.243 1.00 55.97 221 GLY A O 1
ATOM 1773 N N . SER A 1 222 ? 11.746 -14.807 11.796 1.00 59.78 222 SER A N 1
ATOM 1774 C CA . SER A 1 222 ? 12.429 -15.457 10.663 1.00 59.78 222 SER A CA 1
ATOM 1775 C C . SER A 1 222 ? 13.936 -15.620 10.876 1.00 59.78 222 SER A C 1
ATOM 1777 O O . SER A 1 222 ? 14.556 -16.452 10.228 1.00 59.78 222 SER A O 1
ATOM 1779 N N . CYS A 1 223 ? 14.525 -14.827 11.781 1.00 60.31 223 CYS A N 1
ATOM 1780 C CA . CYS A 1 223 ? 15.903 -14.981 12.254 1.00 60.31 223 CYS A CA 1
ATOM 1781 C C . CYS A 1 223 ? 16.015 -15.892 13.496 1.00 60.31 223 CYS A C 1
ATOM 1783 O O . CYS A 1 223 ? 17.068 -15.892 14.128 1.00 60.31 223 CYS A O 1
ATOM 1785 N N . ALA A 1 224 ? 14.966 -16.614 13.910 1.00 74.00 224 ALA A N 1
ATOM 1786 C CA . ALA A 1 224 ? 15.021 -17.444 15.113 1.00 74.00 224 ALA A CA 1
ATOM 1787 C C . ALA A 1 224 ? 15.845 -18.719 14.887 1.00 74.00 224 ALA A C 1
ATOM 1789 O O . ALA A 1 224 ? 15.569 -19.505 13.983 1.00 74.00 224 ALA A O 1
ATOM 1790 N N . MET A 1 225 ? 16.866 -18.911 15.719 1.00 79.62 225 MET A N 1
ATOM 1791 C CA . MET A 1 225 ? 17.813 -20.024 15.657 1.00 79.62 225 MET A CA 1
ATOM 1792 C C . MET A 1 225 ? 18.233 -20.410 17.078 1.00 79.62 225 MET A C 1
ATOM 1794 O O . MET A 1 225 ? 18.085 -19.624 18.013 1.00 79.62 225 MET A O 1
ATOM 1798 N N . ASN A 1 226 ? 18.784 -21.605 17.251 1.00 77.12 226 ASN A N 1
ATOM 1799 C CA . ASN A 1 226 ? 19.503 -21.963 18.466 1.00 77.12 226 ASN A CA 1
ATOM 1800 C C . ASN A 1 226 ? 20.985 -21.596 18.282 1.00 77.12 226 ASN A C 1
ATOM 1802 O O . ASN A 1 226 ? 21.649 -22.133 17.399 1.00 77.12 226 ASN A O 1
ATOM 1806 N N . ILE A 1 227 ? 21.497 -20.645 19.065 1.00 75.06 227 ILE A N 1
ATOM 1807 C CA . ILE A 1 227 ? 22.879 -20.151 18.977 1.00 75.06 227 ILE A CA 1
ATOM 1808 C C . ILE A 1 227 ? 23.565 -20.424 20.311 1.00 75.06 227 ILE A C 1
ATOM 1810 O O . ILE A 1 227 ? 23.182 -19.861 21.335 1.00 75.06 227 ILE A O 1
ATOM 1814 N N . GLY A 1 228 ? 24.581 -21.288 20.302 1.00 73.12 228 GLY A N 1
ATOM 1815 C CA . GLY A 1 228 ? 25.327 -21.666 21.503 1.00 73.12 228 GLY A CA 1
ATOM 1816 C C . GLY A 1 228 ? 24.491 -22.424 22.539 1.00 73.12 228 GLY A C 1
ATOM 1817 O O . GLY A 1 228 ? 24.785 -22.332 23.724 1.00 73.12 228 GLY A O 1
ATOM 1818 N N . GLY A 1 229 ? 23.440 -23.135 22.115 1.00 79.25 229 GLY A N 1
ATOM 1819 C CA . GLY A 1 229 ? 22.515 -23.849 23.004 1.00 79.25 229 GLY A CA 1
ATOM 1820 C C . GLY A 1 229 ? 21.264 -23.051 23.388 1.00 79.25 229 GLY A C 1
ATOM 1821 O O . GLY A 1 229 ? 20.302 -23.643 23.870 1.00 79.25 229 GLY A O 1
ATOM 1822 N N . GLU A 1 230 ? 21.211 -21.745 23.110 1.00 79.25 230 GLU A N 1
ATOM 1823 C CA . GLU A 1 230 ? 20.073 -20.882 23.448 1.00 79.25 230 GLU A CA 1
ATOM 1824 C C . GLU A 1 230 ? 19.223 -20.520 22.225 1.00 79.25 230 GLU A C 1
ATOM 1826 O O . GLU A 1 230 ? 19.738 -20.055 21.206 1.00 79.25 230 GLU A O 1
ATOM 1831 N N . ASN A 1 231 ? 17.899 -20.643 22.343 1.00 84.25 231 ASN A N 1
ATOM 1832 C CA . ASN A 1 231 ? 16.968 -20.165 21.320 1.00 84.25 231 ASN A CA 1
ATOM 1833 C C . ASN A 1 231 ? 16.919 -18.632 21.336 1.00 84.25 231 ASN A C 1
ATOM 1835 O O . ASN A 1 231 ? 16.533 -18.014 22.327 1.00 84.25 231 ASN A O 1
ATOM 1839 N N . THR A 1 232 ? 17.303 -18.007 20.230 1.00 74.94 232 THR A N 1
ATOM 1840 C CA . THR A 1 232 ? 17.416 -16.553 20.122 1.00 74.94 232 THR A CA 1
ATOM 1841 C C . THR A 1 232 ? 17.167 -16.087 18.690 1.00 74.94 232 THR A C 1
ATOM 1843 O O . THR A 1 232 ? 17.023 -16.880 17.764 1.00 74.94 232 THR A O 1
ATOM 1846 N N . LEU A 1 233 ? 17.099 -14.775 18.493 1.00 74.06 233 LEU A N 1
ATOM 1847 C CA . LEU A 1 233 ? 17.020 -14.169 17.172 1.00 74.06 233 LEU A CA 1
ATOM 1848 C C . LEU A 1 233 ? 18.442 -13.814 16.709 1.00 74.06 233 LEU A C 1
ATOM 1850 O O . LEU A 1 233 ? 19.100 -12.960 17.306 1.00 74.06 233 LEU A O 1
ATOM 1854 N N . ALA A 1 234 ? 18.912 -14.421 15.617 1.00 69.44 234 ALA A N 1
ATOM 1855 C CA . ALA A 1 234 ? 20.252 -14.199 15.059 1.00 69.44 234 ALA A CA 1
ATOM 1856 C C . ALA A 1 234 ? 20.535 -12.715 14.767 1.00 69.44 234 ALA A C 1
ATOM 1858 O O . ALA A 1 234 ? 21.644 -12.226 14.936 1.00 69.44 234 ALA A O 1
ATOM 1859 N N . CYS A 1 235 ? 19.492 -11.968 14.411 1.00 59.31 235 CYS A N 1
ATOM 1860 C CA . CYS A 1 235 ? 19.522 -10.537 14.129 1.00 59.31 235 CYS A CA 1
ATOM 1861 C C . CYS A 1 235 ? 19.783 -9.641 15.370 1.00 59.31 235 CYS A C 1
ATOM 1863 O O . CYS A 1 235 ? 19.965 -8.433 15.208 1.00 59.31 235 CYS A O 1
ATOM 1865 N N . ILE A 1 236 ? 19.784 -10.186 16.597 1.00 66.12 236 ILE A N 1
ATOM 1866 C CA . ILE A 1 236 ? 20.080 -9.444 17.844 1.00 66.12 236 ILE A CA 1
ATOM 1867 C C . ILE A 1 236 ? 21.086 -10.147 18.769 1.00 66.12 236 ILE A C 1
ATOM 1869 O O . ILE A 1 236 ? 21.571 -9.513 19.709 1.00 66.12 236 ILE A O 1
ATOM 1873 N N . LYS A 1 237 ? 21.395 -11.434 18.552 1.00 67.31 237 LYS A N 1
ATOM 1874 C CA . LYS A 1 237 ? 22.388 -12.156 19.356 1.00 67.31 237 LYS A CA 1
ATOM 1875 C C . LYS A 1 237 ? 23.778 -11.614 19.025 1.00 67.31 237 LYS A C 1
ATOM 1877 O O . LYS A 1 237 ? 24.230 -11.694 17.886 1.00 67.31 237 LYS A O 1
ATOM 1882 N N . LYS A 1 238 ? 24.454 -11.050 20.029 1.00 67.81 238 LYS A N 1
ATOM 1883 C CA . LYS A 1 238 ? 25.866 -10.673 19.909 1.00 67.81 238 LYS A CA 1
ATOM 1884 C C . LYS A 1 238 ? 26.695 -11.943 19.729 1.00 67.81 238 LYS A C 1
ATOM 1886 O O . LYS A 1 238 ? 26.542 -12.879 20.513 1.00 67.81 238 LYS A O 1
ATOM 1891 N N . ILE A 1 239 ? 27.534 -11.959 18.701 1.00 66.94 239 ILE A N 1
ATOM 1892 C CA . ILE A 1 239 ? 28.532 -13.010 18.496 1.00 66.94 239 ILE A CA 1
ATOM 1893 C C . ILE A 1 239 ? 29.697 -12.717 19.445 1.00 66.94 239 ILE A C 1
ATOM 1895 O O . ILE A 1 239 ? 30.066 -11.552 19.615 1.00 66.94 239 ILE A O 1
ATOM 1899 N N . ASP A 1 240 ? 30.224 -13.756 20.093 1.00 66.19 240 ASP A N 1
ATOM 1900 C CA . ASP A 1 240 ? 31.427 -13.634 20.915 1.00 66.19 240 ASP A CA 1
ATOM 1901 C C . ASP A 1 240 ? 32.604 -13.196 20.028 1.00 66.19 240 ASP A C 1
ATOM 1903 O O . ASP A 1 240 ? 32.799 -13.724 18.934 1.00 66.19 240 ASP A O 1
ATOM 1907 N N . ALA A 1 241 ? 33.350 -12.188 20.475 1.00 66.19 241 ALA A N 1
ATOM 1908 C CA . ALA A 1 241 ? 34.506 -11.674 19.747 1.00 66.19 241 ALA A CA 1
ATOM 1909 C C . ALA A 1 241 ? 35.740 -12.577 19.916 1.00 66.19 241 ALA A C 1
ATOM 1911 O O . ALA A 1 241 ? 36.711 -12.425 19.177 1.00 66.19 241 ALA A O 1
ATOM 1912 N N . ASP A 1 242 ? 35.709 -13.497 20.885 1.00 68.88 242 ASP A N 1
ATOM 1913 C CA . ASP A 1 242 ? 36.758 -14.482 21.116 1.00 68.88 242 ASP A CA 1
ATOM 1914 C C . ASP A 1 242 ? 36.735 -15.575 20.036 1.00 68.88 242 ASP A C 1
ATOM 1916 O O . ASP A 1 242 ? 35.911 -16.490 20.029 1.00 68.88 242 ASP A O 1
ATOM 1920 N N . THR A 1 243 ? 37.686 -15.480 19.112 1.00 61.69 243 THR A N 1
ATOM 1921 C CA . THR A 1 243 ? 37.811 -16.351 17.937 1.00 61.69 243 THR A CA 1
ATOM 1922 C C . THR A 1 243 ? 38.372 -17.734 18.266 1.00 61.69 243 THR A C 1
ATOM 1924 O O . THR A 1 243 ? 38.361 -18.620 17.410 1.00 61.69 243 THR A O 1
ATOM 1927 N N . SER A 1 244 ? 38.833 -17.942 19.504 1.00 68.44 244 SER A N 1
ATOM 1928 C CA . SER A 1 244 ? 39.296 -19.245 19.985 1.00 68.44 244 SER A CA 1
ATOM 1929 C C . SER A 1 244 ? 38.143 -20.212 20.278 1.00 68.44 244 SER A C 1
ATOM 1931 O O . SER A 1 244 ? 38.356 -21.423 20.363 1.00 68.44 244 SER A O 1
ATOM 1933 N N . LYS A 1 245 ? 36.909 -19.699 20.398 1.00 59.88 245 LYS A N 1
ATOM 1934 C CA . LYS A 1 245 ? 35.716 -20.483 20.724 1.00 59.88 245 LYS A CA 1
ATOM 1935 C C . LYS A 1 245 ? 34.789 -20.611 19.529 1.00 59.88 245 LYS A C 1
ATOM 1937 O O . LYS A 1 245 ? 34.270 -19.642 18.984 1.00 59.88 245 LYS A O 1
ATOM 1942 N N . THR A 1 246 ? 34.496 -21.851 19.166 1.00 61.59 246 THR A N 1
ATOM 1943 C CA . THR A 1 246 ? 33.488 -22.148 18.152 1.00 61.59 246 THR A CA 1
ATOM 1944 C C . THR A 1 246 ? 32.082 -21.970 18.726 1.00 61.59 246 THR A C 1
ATOM 1946 O O . THR A 1 246 ? 31.676 -22.697 19.633 1.00 61.59 246 THR A O 1
ATOM 1949 N N . THR A 1 247 ? 31.296 -21.063 18.146 1.00 65.62 247 THR A N 1
ATOM 1950 C CA . THR A 1 247 ? 29.858 -20.956 18.439 1.00 65.62 247 THR A CA 1
ATOM 1951 C C . THR A 1 247 ? 29.066 -21.849 17.489 1.00 65.62 247 THR A C 1
ATOM 1953 O O . THR A 1 247 ? 29.140 -21.683 16.273 1.00 65.62 247 THR A O 1
ATOM 1956 N N . LYS A 1 248 ? 28.289 -22.792 18.032 1.00 68.31 248 LYS A N 1
ATOM 1957 C CA . LYS A 1 248 ? 27.406 -23.655 17.234 1.00 68.31 248 LYS A CA 1
ATOM 1958 C C . LYS A 1 248 ? 26.077 -22.956 16.958 1.00 68.31 248 LYS A C 1
ATOM 1960 O O . LYS A 1 248 ? 25.479 -22.394 17.874 1.00 68.31 248 LYS A O 1
ATOM 1965 N N . ILE A 1 249 ? 25.612 -23.017 15.715 1.00 66.38 249 ILE A N 1
ATOM 1966 C CA . ILE A 1 249 ? 24.316 -22.481 15.292 1.00 66.38 249 ILE A CA 1
ATOM 1967 C C . ILE A 1 249 ? 23.491 -23.638 14.731 1.00 66.38 249 ILE A C 1
ATOM 1969 O O . ILE A 1 249 ? 23.933 -24.334 13.819 1.00 66.38 249 ILE A O 1
ATOM 1973 N N . HIS A 1 250 ? 22.296 -23.837 15.275 1.00 68.56 250 HIS A N 1
ATOM 1974 C CA . HIS A 1 250 ? 21.348 -24.859 14.856 1.00 68.56 250 HIS A CA 1
ATOM 1975 C C . HIS A 1 250 ? 19.994 -24.223 14.508 1.00 68.56 250 HIS A C 1
ATOM 1977 O O . HIS A 1 250 ? 19.637 -23.172 15.055 1.00 68.56 250 HIS A O 1
ATOM 1983 N N . PRO A 1 251 ? 19.192 -24.854 13.634 1.00 69.56 251 PRO A N 1
ATOM 1984 C CA . PRO A 1 251 ? 17.763 -24.576 13.567 1.00 69.56 251 PRO A CA 1
ATOM 1985 C C . PRO A 1 251 ? 17.110 -24.730 14.948 1.00 69.56 251 PRO A C 1
ATOM 1987 O O . PRO A 1 251 ? 17.635 -25.423 15.823 1.00 69.56 251 PRO A O 1
ATOM 1990 N N . LEU A 1 252 ? 15.958 -24.091 15.151 1.00 72.25 252 LEU A N 1
ATOM 1991 C CA . LEU A 1 252 ? 15.199 -24.273 16.386 1.00 72.25 252 LEU A CA 1
ATOM 1992 C C . LEU A 1 252 ? 14.841 -25.760 16.596 1.00 72.25 252 LEU A C 1
ATOM 1994 O O . LEU A 1 252 ? 14.478 -26.435 15.626 1.00 72.25 252 LEU A O 1
ATOM 1998 N N . PRO A 1 253 ? 14.902 -26.268 17.841 1.00 72.50 253 PRO A N 1
ATOM 1999 C CA . PRO A 1 253 ? 14.500 -27.635 18.147 1.00 72.50 253 PRO A CA 1
ATOM 2000 C C . PRO A 1 253 ? 13.078 -27.926 17.652 1.00 72.50 253 PRO A C 1
ATOM 2002 O O . PRO A 1 253 ? 12.193 -27.081 17.775 1.00 72.50 253 PRO A O 1
ATOM 2005 N N . HIS A 1 254 ? 12.865 -29.130 17.117 1.00 72.62 254 HIS A N 1
ATOM 2006 C CA . HIS A 1 254 ? 11.560 -29.630 16.655 1.00 72.62 254 HIS A CA 1
ATOM 2007 C C . HIS A 1 254 ? 10.909 -28.857 15.492 1.00 72.62 254 HIS A C 1
ATOM 2009 O O . HIS A 1 254 ? 9.732 -29.067 15.207 1.00 72.62 254 HIS A O 1
ATOM 2015 N N . MET A 1 255 ? 11.659 -28.007 14.783 1.00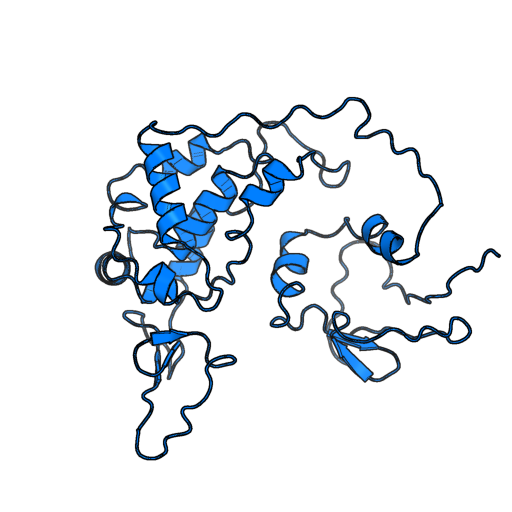 58.56 255 MET A N 1
ATOM 2016 C CA . MET A 1 255 ? 11.195 -27.362 13.551 1.00 58.56 255 MET A CA 1
ATOM 2017 C C . MET A 1 255 ? 11.631 -28.144 12.308 1.00 58.56 255 MET A C 1
ATOM 2019 O O . MET A 1 255 ? 12.743 -28.672 12.244 1.00 58.56 255 MET A O 1
ATOM 2023 N N . TYR A 1 256 ? 10.770 -28.182 11.288 1.00 51.81 256 TYR A N 1
ATOM 2024 C CA . TYR A 1 256 ? 11.111 -28.764 9.990 1.00 51.81 256 TYR A CA 1
ATOM 2025 C C . TYR A 1 256 ? 12.163 -27.907 9.277 1.00 51.81 256 TYR A C 1
ATOM 2027 O O . TYR A 1 256 ? 11.966 -26.712 9.057 1.00 51.81 256 TYR A O 1
ATOM 2035 N N . VAL A 1 257 ? 13.274 -28.526 8.878 1.00 55.31 257 VAL A N 1
ATOM 2036 C CA . VAL A 1 257 ? 14.291 -27.879 8.044 1.00 55.31 257 VAL A CA 1
ATOM 2037 C C . VAL A 1 257 ? 13.880 -28.032 6.583 1.00 55.31 257 VAL A C 1
ATOM 2039 O O . VAL A 1 257 ? 13.976 -29.116 6.010 1.00 55.31 257 VAL A O 1
ATOM 2042 N N . VAL A 1 258 ? 13.414 -26.943 5.975 1.00 44.56 258 VAL A N 1
ATOM 2043 C CA . VAL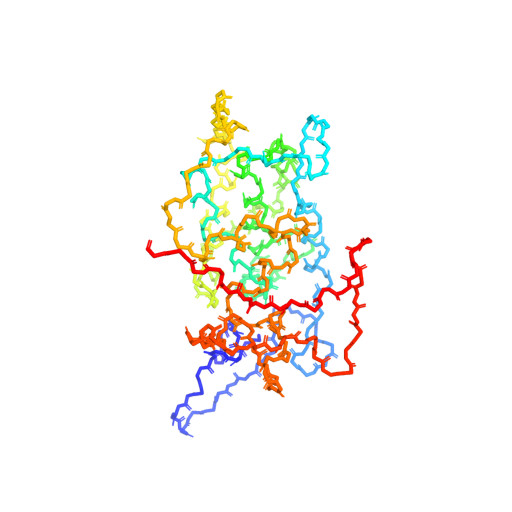 A 1 258 ? 13.095 -26.911 4.543 1.00 44.56 258 VAL A CA 1
ATOM 2044 C C . VAL A 1 258 ? 14.399 -26.745 3.758 1.00 44.56 258 VAL A C 1
ATOM 2046 O O . VAL A 1 258 ? 15.033 -25.693 3.813 1.00 44.56 258 VAL A O 1
ATOM 2049 N N . LYS A 1 259 ? 14.824 -27.791 3.037 1.00 40.81 259 LYS A N 1
ATOM 2050 C CA . LYS A 1 259 ? 15.990 -27.737 2.140 1.00 40.81 259 LYS A CA 1
ATOM 2051 C C . LYS A 1 259 ? 15.635 -26.957 0.873 1.00 40.81 259 LYS A C 1
ATOM 2053 O O . LYS A 1 259 ? 14.817 -27.411 0.076 1.00 40.81 259 LYS A O 1
ATOM 2058 N N . VAL A 1 260 ? 16.275 -25.812 0.656 1.00 34.06 260 VAL A N 1
ATOM 2059 C CA . VAL A 1 260 ? 16.162 -25.053 -0.597 1.00 34.06 260 VAL A CA 1
ATOM 2060 C C . VAL A 1 260 ? 17.364 -25.413 -1.482 1.00 34.06 260 VAL A C 1
ATOM 2062 O O . VAL A 1 260 ? 18.398 -24.759 -1.418 1.00 34.06 260 VAL A O 1
ATOM 2065 N N . ARG A 1 261 ? 17.207 -26.473 -2.295 1.00 32.22 261 ARG A N 1
ATOM 2066 C CA . ARG A 1 261 ? 18.209 -27.078 -3.215 1.00 32.22 261 ARG A CA 1
ATOM 2067 C C . ARG A 1 261 ? 19.444 -27.696 -2.536 1.00 32.22 261 ARG A C 1
ATOM 2069 O O . ARG A 1 261 ? 19.634 -27.533 -1.340 1.00 32.22 261 ARG A O 1
ATOM 2076 N N . GLU A 1 262 ? 20.194 -28.492 -3.308 1.00 32.84 262 GLU A N 1
ATOM 2077 C CA . GLU A 1 262 ? 21.285 -29.429 -2.949 1.00 32.84 262 GLU A CA 1
ATOM 2078 C C . GLU A 1 262 ? 22.502 -28.817 -2.222 1.00 32.84 262 GLU A C 1
ATOM 2080 O O . GLU A 1 262 ? 23.649 -29.016 -2.605 1.00 32.84 262 GLU A O 1
ATOM 2085 N N . TYR A 1 263 ? 22.276 -28.102 -1.131 1.00 34.91 263 TYR A N 1
ATOM 2086 C CA . TYR A 1 263 ? 23.303 -27.816 -0.146 1.00 34.91 263 TYR A CA 1
ATOM 2087 C C . TYR A 1 263 ? 22.877 -28.512 1.140 1.00 34.91 263 TYR A C 1
ATOM 2089 O O . TYR A 1 263 ? 21.804 -28.246 1.694 1.00 34.91 263 TYR A O 1
ATOM 2097 N N . GLU A 1 264 ? 23.679 -29.488 1.570 1.00 30.47 264 GLU A N 1
ATOM 2098 C CA . GLU A 1 264 ? 23.539 -30.098 2.888 1.00 30.47 264 GLU A CA 1
ATOM 2099 C C . GLU A 1 264 ? 23.434 -28.990 3.935 1.00 30.47 264 GLU A C 1
ATOM 2101 O O . GLU A 1 264 ? 24.104 -27.963 3.829 1.00 30.47 264 GLU A O 1
ATOM 2106 N N . ALA A 1 265 ? 22.544 -29.171 4.913 1.00 35.12 265 ALA A N 1
ATOM 2107 C CA . ALA A 1 265 ? 22.350 -28.223 5.998 1.00 35.12 265 ALA A CA 1
ATOM 2108 C C . ALA A 1 265 ? 23.706 -27.962 6.667 1.00 35.12 265 ALA A C 1
ATOM 2110 O O . ALA A 1 265 ? 24.204 -28.796 7.421 1.00 35.12 265 ALA A O 1
ATOM 2111 N N . ALA A 1 266 ? 24.330 -26.837 6.326 1.00 34.19 266 ALA A N 1
ATOM 2112 C CA . ALA A 1 266 ? 25.683 -26.555 6.749 1.00 34.19 266 ALA A CA 1
ATOM 2113 C C . ALA A 1 266 ? 25.682 -26.321 8.261 1.00 34.19 266 ALA A C 1
ATOM 2115 O O . ALA A 1 266 ? 25.099 -25.361 8.770 1.00 34.19 266 ALA A O 1
ATOM 2116 N N . ILE A 1 267 ? 26.356 -27.210 8.989 1.00 31.45 267 ILE A N 1
ATOM 2117 C CA . ILE A 1 267 ? 26.924 -26.873 10.288 1.00 31.45 267 ILE A CA 1
ATOM 2118 C C . ILE A 1 267 ? 27.935 -25.761 9.998 1.00 31.45 267 ILE A C 1
ATOM 2120 O O . ILE A 1 267 ? 29.040 -26.021 9.529 1.00 31.45 267 ILE A O 1
ATOM 2124 N N . PHE A 1 268 ? 27.543 -24.507 10.214 1.00 35.62 268 PHE A N 1
ATOM 2125 C CA . PHE A 1 268 ? 28.461 -23.385 10.061 1.00 35.62 268 PHE A CA 1
ATOM 2126 C C . PHE A 1 268 ? 29.377 -23.332 11.286 1.00 35.62 268 PHE A C 1
ATOM 2128 O O . PHE A 1 268 ? 28.989 -22.858 12.354 1.00 35.62 268 PHE A O 1
ATOM 2135 N N . LEU A 1 269 ? 30.599 -23.844 11.135 1.00 25.48 269 LEU A N 1
ATOM 2136 C CA . LEU A 1 269 ? 31.703 -23.572 12.050 1.00 25.48 269 LEU A CA 1
ATOM 2137 C C . LEU A 1 269 ? 32.288 -22.210 11.668 1.00 25.48 269 LEU A C 1
ATOM 2139 O O . LEU A 1 269 ? 32.940 -22.075 10.636 1.00 25.48 269 LEU A O 1
ATOM 2143 N N . VAL A 1 270 ? 32.032 -21.182 12.476 1.00 31.06 270 VAL A N 1
ATOM 2144 C CA . VAL A 1 270 ? 32.680 -19.880 12.287 1.00 31.06 270 VAL A CA 1
ATOM 2145 C C . VAL A 1 270 ? 34.047 -19.935 12.963 1.00 31.06 270 VAL A C 1
ATOM 2147 O O . VAL A 1 270 ? 34.142 -19.841 14.183 1.00 31.06 270 VAL A O 1
ATOM 2150 N N . THR A 1 271 ? 35.106 -20.097 12.173 1.00 26.73 271 THR A N 1
ATOM 2151 C CA . THR A 1 271 ? 36.487 -19.816 12.588 1.00 26.73 271 THR A CA 1
ATOM 2152 C C . THR A 1 271 ? 36.985 -18.642 11.760 1.00 26.73 271 THR A C 1
ATOM 2154 O O . THR A 1 271 ? 37.143 -18.764 10.546 1.00 26.73 271 THR A O 1
ATOM 2157 N N . SER A 1 272 ? 37.205 -17.482 12.376 1.00 31.62 272 SER A N 1
ATOM 2158 C CA . SER A 1 272 ? 37.836 -16.364 11.672 1.00 31.62 272 SER A CA 1
ATOM 2159 C C . SER A 1 272 ? 39.327 -16.659 11.497 1.00 31.62 272 SER A C 1
ATOM 2161 O O . SER A 1 272 ? 40.048 -16.797 12.486 1.00 31.62 272 SER A O 1
ATOM 2163 N N . ALA A 1 273 ? 39.798 -16.740 10.255 1.00 27.30 273 ALA A N 1
ATOM 2164 C CA . ALA A 1 273 ? 41.226 -16.762 9.967 1.00 27.30 273 ALA A CA 1
ATOM 2165 C C . ALA A 1 273 ? 41.849 -15.398 10.317 1.00 27.30 273 ALA A C 1
ATOM 2167 O O . ALA A 1 273 ? 41.383 -14.353 9.865 1.00 27.30 273 ALA A O 1
ATOM 2168 N N . VAL A 1 274 ? 42.889 -15.429 11.150 1.00 25.47 274 VAL A N 1
ATOM 2169 C CA . VAL A 1 274 ? 43.718 -14.279 11.530 1.00 25.47 274 VAL A CA 1
ATOM 2170 C C . VAL A 1 274 ? 44.785 -14.068 10.461 1.00 25.47 274 VAL A C 1
ATOM 2172 O O . VAL A 1 274 ? 45.547 -14.994 10.184 1.00 25.47 274 VAL A O 1
ATOM 2175 N N . HIS A 1 275 ? 44.928 -12.847 9.948 1.00 25.86 275 HIS A N 1
ATOM 2176 C CA . HIS A 1 275 ? 46.222 -12.360 9.466 1.00 25.86 275 HIS A CA 1
ATOM 2177 C C . HIS A 1 275 ? 46.595 -11.081 10.220 1.00 25.86 275 HIS A C 1
ATOM 2179 O O . HIS A 1 275 ? 45.727 -10.262 10.518 1.00 25.86 275 HIS A O 1
ATOM 2185 N N . ARG A 1 276 ? 47.869 -11.051 10.634 1.00 27.75 276 ARG A N 1
ATOM 2186 C CA . ARG A 1 276 ? 48.525 -10.027 11.457 1.00 27.75 276 ARG A CA 1
ATOM 2187 C C . ARG A 1 276 ? 48.542 -8.667 10.779 1.00 27.75 276 ARG A C 1
ATOM 2189 O O . ARG A 1 276 ? 48.660 -8.657 9.536 1.00 27.75 276 ARG A O 1
#

InterPro domains:
  IPR004489 Succinate dehydrogenase/fumarate reductase iron-sulphur protein [TIGR00384] (1-165)
  IPR009051 Alpha-helical ferredoxin [G3DSA:1.10.1060.10] (41-184)
  IPR012675 Beta-grasp domain superfamily [G3DSA:3.10.20.30] (1-40)
  IPR012675 Beta-grasp domain superfamily [G3DSA:3.10.20.30] (185-260)
  IPR017896 4Fe-4S ferredoxin-type, iron-sulphur binding domain [PS51379] (74-104)
  IPR017900 4Fe-4S ferredoxin, iron-sulphur binding, conserved site [PS00198] (84-95)
  IPR025192 Succinate dehydogenase/fumarate reductase N-terminal [PF13085] (1-45)
  IPR025192 Succinate dehydogenase/fumarate reductase N-terminal [PF13085] (197-259)
  IPR036010 2Fe-2S ferredoxin-like superfamily [SSF54292] (1-40)
  IPR036010 2Fe-2S ferredoxin-like superfamily [SSF54292] (204-259)
  IPR050573 Succinate Dehydrogenase/Fumarate Reductase Iron-Sulfur [PTHR11921] (1-174)

Sequence (276 aa):
MNIGGENTLACICRIDTDTSKVTKVFPLPHMYVIKDLVVDMNLFYEQYKSIKPWIHKKTNITLGEKQMFQTIKEREKIDGLYECILCLCCSSSCPSYWWNADKYLGPAVLMQAYRWVIDSRDDYAYERLHRMHDSYSAYKCHTIMNCTKTCPKKLNPALAIGEIKSLLTGFKTKPPPAPTPANFYEKKVSLDGCCCNILAFIGESLSVIEFLVFSRRRICGSCAMNIGGENTLACIKKIDADTSKTTKIHPLPHMYVVKVREYEAAIFLVTSAVHR